Protein AF-A0A2N5SF66-F1 (afdb_monomer_lite)

Organism: NCBI:txid200324

Foldseek 3Di:
DDDDDDDDDDDDDDDDDDDDDDDDDDDDDDDPDDDPPDPPDVDPDDDDPLLVVLLVVCVVCVPQFPPLLSNLLSVQCSVVLSCQLQVSSLLSVLAVDQAANLVSVLVSLQSNLPGDHDDPVSLVVSLVSLCVRGVVVPRPQSLLSSLCSVCVVVCNVQCSVQSVVWDQLQLVFWDDPVVCVVVSFRKHWYWLNNSCNHNVVVQVPDDDPDDDPPDDDDPPQRSNHDDDDPPDPDDDPTGTIIGTTPDGPDDDDPPDPDD

pLDDT: mean 70.3, std 24.6, range [26.77, 97.19]

Sequence (259 aa):
MAFLRGFLSVLVASIAAGMVAGGTTASNAPEPGKATNVLNVPGSGSGSPKVNALAASLASNPGDLTDACRRALLTLAGDETLSTCANLFALDEIRHSKKSISGPIKTWIEGMCKASPCDTASLTKASKLFQSSCETQKSVNGAAFYSILSNLAAIRTDACKNTSKLDFCEPSLAGHRKKWEKQGRPFFSVSKEAYCLECGEKSASQPPADGQAGKKPSPKQSVCSAPADPKQKSAPADKAIVVSLPSLPSSTKPANQSK

Radius of gyration: 23.39 Å; chains: 1; bounding box: 55×6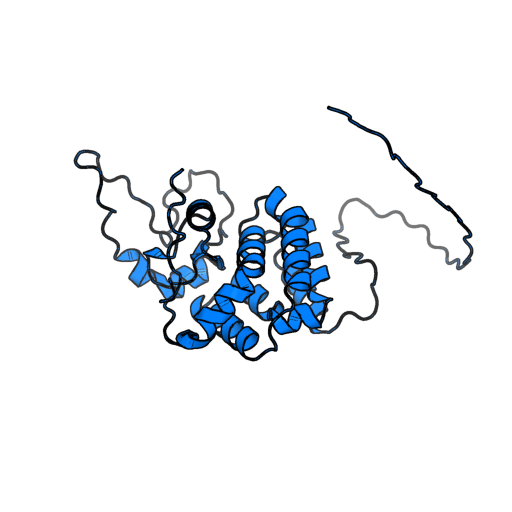1×65 Å

Structure (mmCIF, N/CA/C/O backbone):
data_AF-A0A2N5SF66-F1
#
_entry.id   AF-A0A2N5SF66-F1
#
loop_
_atom_site.group_PDB
_atom_site.id
_atom_site.type_symbol
_atom_site.label_atom_id
_atom_site.label_alt_id
_atom_site.label_comp_id
_atom_site.label_asym_id
_atom_site.label_entity_id
_atom_site.label_seq_id
_atom_site.pdbx_PDB_ins_code
_atom_site.Cartn_x
_atom_site.Cartn_y
_atom_site.Cartn_z
_atom_site.occupancy
_atom_site.B_iso_or_equiv
_atom_site.auth_seq_id
_atom_site.auth_comp_id
_atom_site.auth_asym_id
_atom_site.auth_atom_id
_atom_site.pdbx_PDB_model_num
ATOM 1 N N . MET A 1 1 ? 19.297 42.745 -18.410 1.00 41.69 1 MET A N 1
ATOM 2 C CA . MET A 1 1 ? 18.947 43.019 -19.825 1.00 41.69 1 MET A CA 1
ATOM 3 C C . MET A 1 1 ? 19.761 42.072 -20.704 1.00 41.69 1 MET A C 1
ATOM 5 O O . MET A 1 1 ? 20.918 41.878 -20.362 1.00 41.69 1 MET A O 1
ATOM 9 N N . ALA A 1 2 ? 19.152 41.531 -21.776 1.00 39.84 2 ALA A N 1
ATOM 10 C CA . ALA A 1 2 ? 19.590 40.440 -22.687 1.00 39.84 2 ALA A CA 1
ATOM 11 C C . ALA A 1 2 ? 19.426 39.022 -22.083 1.00 39.84 2 ALA A C 1
ATOM 13 O O . ALA A 1 2 ? 20.174 38.659 -21.189 1.00 39.84 2 ALA A O 1
ATOM 14 N N . PHE A 1 3 ? 18.418 38.178 -22.358 1.00 41.34 3 PHE A N 1
ATOM 15 C CA . PHE A 1 3 ? 17.498 37.900 -23.482 1.00 41.34 3 PHE A CA 1
ATOM 16 C C . PHE A 1 3 ? 18.079 37.104 -24.681 1.00 41.34 3 PHE A C 1
ATOM 18 O O . PHE A 1 3 ? 18.738 37.667 -25.542 1.00 41.34 3 PHE A O 1
ATOM 25 N N . LEU A 1 4 ? 17.701 35.807 -24.709 1.00 45.47 4 LEU A N 1
ATOM 26 C CA . LEU A 1 4 ? 17.419 34.879 -25.830 1.00 45.47 4 LEU A CA 1
ATOM 27 C C . LEU A 1 4 ? 18.468 34.633 -26.940 1.00 45.47 4 LEU A C 1
ATOM 29 O O . LEU A 1 4 ? 18.685 35.498 -27.779 1.00 45.47 4 LEU A O 1
ATOM 33 N N . ARG A 1 5 ? 18.880 33.360 -27.108 1.00 45.00 5 ARG A N 1
ATOM 34 C CA . ARG A 1 5 ? 18.520 32.477 -28.255 1.00 45.00 5 ARG A CA 1
ATOM 35 C C . ARG A 1 5 ? 19.387 31.206 -28.298 1.00 45.00 5 ARG A C 1
ATOM 37 O O . ARG A 1 5 ? 20.605 31.284 -28.312 1.00 45.00 5 ARG A O 1
ATOM 44 N N . GLY A 1 6 ? 18.738 30.046 -28.397 1.00 42.47 6 GLY A N 1
ATOM 45 C CA . GLY A 1 6 ? 19.379 28.748 -28.637 1.00 42.47 6 GLY A CA 1
ATOM 46 C C . GLY A 1 6 ? 18.335 27.640 -28.775 1.00 42.47 6 GLY A C 1
ATOM 47 O O . GLY A 1 6 ? 18.237 26.765 -27.925 1.00 42.47 6 GLY A O 1
ATOM 48 N N . PHE A 1 7 ? 17.475 27.765 -29.787 1.00 43.53 7 PHE A N 1
ATOM 49 C CA . PHE A 1 7 ? 16.390 26.835 -30.106 1.00 43.53 7 PHE A CA 1
ATOM 50 C C . PHE A 1 7 ? 16.888 25.639 -30.940 1.00 43.53 7 PHE A C 1
ATOM 52 O O . PHE A 1 7 ? 17.683 25.822 -31.853 1.00 43.53 7 PHE A O 1
ATOM 59 N N . LEU A 1 8 ? 16.286 24.473 -30.668 1.00 41.62 8 LEU A N 1
ATOM 60 C CA . LEU A 1 8 ? 15.927 23.382 -31.592 1.00 41.62 8 LEU A CA 1
ATOM 61 C C . LEU A 1 8 ? 17.024 22.725 -32.450 1.00 41.62 8 LEU A C 1
ATOM 63 O O . LEU A 1 8 ? 17.436 23.222 -33.492 1.00 41.62 8 LEU A O 1
ATOM 67 N N . SER A 1 9 ? 17.313 21.466 -32.125 1.00 41.03 9 SER A N 1
ATOM 68 C CA . SER A 1 9 ? 17.607 20.435 -33.126 1.00 41.03 9 SER A CA 1
ATOM 69 C C . SER A 1 9 ? 16.938 19.133 -32.695 1.00 41.03 9 SER A C 1
ATOM 71 O O . SER A 1 9 ? 17.483 18.349 -31.926 1.00 41.03 9 SER A O 1
ATOM 73 N N . VAL A 1 10 ? 15.696 18.956 -33.148 1.00 41.09 10 VAL A N 1
ATOM 74 C CA . VAL A 1 10 ? 14.973 17.682 -33.124 1.00 41.09 10 VAL A CA 1
ATOM 75 C C . VAL A 1 10 ? 15.189 17.053 -34.495 1.00 41.09 10 VAL A C 1
ATOM 77 O O . VAL A 1 10 ? 14.658 17.544 -35.487 1.00 41.09 10 VAL A O 1
ATOM 80 N N . LEU A 1 11 ? 15.985 15.988 -34.554 1.00 39.16 11 LEU A N 1
ATOM 81 C CA . LEU A 1 11 ? 16.082 15.124 -35.726 1.00 39.16 11 LEU A CA 1
ATOM 82 C C . LEU A 1 11 ? 15.162 13.923 -35.496 1.00 39.16 11 LEU A C 1
ATOM 84 O O . LEU A 1 11 ? 15.459 13.027 -34.709 1.00 39.16 11 LEU A O 1
ATOM 88 N N . VAL A 1 12 ? 14.011 13.955 -36.166 1.00 41.94 12 VAL A N 1
ATOM 89 C CA . VAL A 1 12 ? 13.123 12.806 -36.348 1.00 41.94 12 VAL A CA 1
ATOM 90 C C . VAL A 1 12 ? 13.708 11.970 -37.482 1.00 41.94 12 VAL A C 1
ATOM 92 O O . VAL A 1 12 ? 13.700 12.404 -38.631 1.00 41.94 12 VAL A O 1
ATOM 95 N N . ALA A 1 13 ? 14.215 10.780 -37.169 1.00 39.81 13 ALA A N 1
ATOM 96 C CA . ALA A 1 13 ? 14.537 9.766 -38.164 1.00 39.81 13 ALA A CA 1
ATOM 97 C C . ALA A 1 13 ? 13.451 8.685 -38.122 1.00 39.81 13 ALA A C 1
ATOM 99 O O . ALA A 1 13 ? 13.432 7.828 -37.241 1.00 39.81 13 ALA A O 1
ATOM 100 N N . SER A 1 14 ? 12.521 8.767 -39.071 1.00 39.03 14 SER A N 1
ATOM 101 C CA . SER A 1 14 ? 11.547 7.720 -39.370 1.00 39.03 14 SER A CA 1
ATOM 102 C C . SER A 1 14 ? 12.192 6.702 -40.306 1.00 39.03 14 SER A C 1
ATOM 104 O O . SER A 1 14 ? 12.555 7.058 -41.424 1.00 39.03 14 SER A O 1
ATOM 106 N N . ILE A 1 15 ? 12.283 5.436 -39.896 1.00 45.75 15 ILE A N 1
ATOM 107 C CA . ILE A 1 15 ? 12.456 4.317 -40.830 1.00 45.75 15 ILE A CA 1
ATOM 108 C C . ILE A 1 15 ? 11.379 3.286 -40.515 1.00 45.75 15 ILE A C 1
ATOM 110 O O . ILE A 1 15 ? 11.424 2.590 -39.503 1.00 45.75 15 ILE A O 1
ATOM 114 N N . ALA A 1 16 ? 10.389 3.233 -41.403 1.00 36.75 16 ALA A N 1
ATOM 115 C CA . ALA A 1 16 ? 9.470 2.122 -41.538 1.00 36.75 16 ALA A CA 1
ATOM 116 C C . ALA A 1 16 ? 10.094 1.105 -42.502 1.00 36.75 16 ALA A C 1
ATOM 118 O O . ALA A 1 16 ? 10.424 1.446 -43.634 1.00 36.75 16 ALA A O 1
ATOM 119 N N . ALA A 1 17 ? 10.213 -0.142 -42.061 1.00 39.78 17 ALA A N 1
ATOM 120 C CA . ALA A 1 17 ? 10.337 -1.300 -42.934 1.00 39.78 17 ALA A CA 1
ATOM 121 C C . ALA A 1 17 ? 9.558 -2.440 -42.274 1.00 39.78 17 ALA A C 1
ATOM 123 O O . ALA A 1 17 ? 9.972 -2.995 -41.258 1.00 39.78 17 ALA A O 1
ATOM 124 N N . GLY A 1 18 ? 8.372 -2.715 -42.813 1.00 32.34 18 GLY A N 1
ATOM 125 C CA . GLY A 1 18 ? 7.617 -3.918 -42.498 1.00 32.34 18 GLY A CA 1
ATOM 126 C C . GLY A 1 18 ? 8.098 -5.083 -43.354 1.00 32.34 18 GLY A C 1
ATOM 127 O O . GLY A 1 18 ? 8.537 -4.869 -44.478 1.00 32.34 18 GLY A O 1
ATOM 128 N N . MET A 1 19 ? 7.983 -6.294 -42.812 1.00 36.03 19 MET A N 1
ATOM 129 C CA . MET A 1 19 ? 7.532 -7.515 -43.492 1.00 36.03 19 MET A CA 1
ATOM 130 C C . MET A 1 19 ? 7.629 -8.680 -42.501 1.00 36.03 19 MET A C 1
ATOM 132 O O . MET A 1 19 ? 8.722 -9.132 -42.190 1.00 36.03 19 MET A O 1
ATOM 136 N N . VAL A 1 20 ? 6.487 -9.204 -42.054 1.00 36.66 20 VAL A N 1
ATOM 137 C CA . VAL A 1 20 ? 6.317 -10.648 -41.840 1.00 36.66 20 VAL A CA 1
ATOM 138 C C . VAL A 1 20 ? 4.939 -11.005 -42.377 1.00 36.66 20 VAL A C 1
ATOM 140 O O . VAL A 1 20 ? 3.912 -10.536 -41.890 1.00 36.66 20 VAL A O 1
ATOM 143 N N . ALA A 1 21 ? 4.959 -11.805 -43.438 1.00 37.22 21 ALA A N 1
ATOM 144 C CA . ALA A 1 21 ? 3.817 -12.525 -43.954 1.00 37.22 21 ALA A CA 1
ATOM 145 C C . ALA A 1 21 ? 3.550 -13.738 -43.054 1.00 37.22 21 ALA A C 1
ATOM 147 O O . ALA A 1 21 ? 4.464 -14.485 -42.712 1.00 37.22 21 ALA A O 1
ATOM 148 N N . GLY A 1 22 ? 2.287 -13.937 -42.700 1.00 32.84 22 GLY A N 1
ATOM 149 C CA . GLY A 1 22 ? 1.805 -15.106 -41.977 1.00 32.84 22 GLY A CA 1
ATOM 150 C C . GLY A 1 22 ? 0.291 -15.144 -42.089 1.00 32.84 22 GLY A C 1
ATOM 151 O O . GLY A 1 22 ? -0.415 -14.695 -41.194 1.00 32.84 22 GLY A O 1
ATOM 152 N N . GLY A 1 23 ? -0.202 -15.581 -43.247 1.00 31.23 23 GLY A N 1
ATOM 153 C CA . GLY A 1 23 ? -1.627 -15.754 -43.483 1.00 31.23 23 GLY A CA 1
ATOM 154 C C . GLY A 1 23 ? -2.172 -16.948 -42.709 1.00 31.23 23 GLY A C 1
ATOM 155 O O . GLY A 1 23 ? -1.592 -18.024 -42.753 1.00 31.23 23 GLY A O 1
ATOM 156 N N . THR A 1 24 ? -3.325 -16.772 -42.073 1.00 30.42 24 THR A N 1
ATOM 157 C CA . THR A 1 24 ? -4.399 -17.770 -42.100 1.00 30.42 24 THR A CA 1
ATOM 158 C C . THR A 1 24 ? -5.735 -17.038 -42.132 1.00 30.42 24 THR A C 1
ATOM 160 O O . THR A 1 24 ? -5.991 -16.079 -41.410 1.00 30.42 24 THR A O 1
ATOM 163 N N . THR A 1 25 ? -6.549 -17.467 -43.082 1.00 36.34 25 THR A N 1
ATOM 164 C CA . THR A 1 25 ? -7.909 -17.042 -43.384 1.00 36.34 25 THR A CA 1
ATOM 165 C C . THR A 1 25 ? -8.877 -17.434 -42.271 1.00 36.34 25 THR A C 1
ATOM 167 O O . THR A 1 25 ? -8.959 -18.614 -41.945 1.00 36.34 25 THR A O 1
ATOM 170 N N . ALA A 1 26 ? -9.679 -16.489 -41.781 1.00 31.66 26 ALA A N 1
ATOM 171 C CA . ALA A 1 26 ? -11.038 -16.753 -41.306 1.00 31.66 26 ALA A CA 1
ATOM 172 C C . ALA A 1 26 ? -11.806 -15.430 -41.192 1.00 31.66 26 ALA A C 1
ATOM 174 O O . ALA A 1 26 ? -11.713 -14.703 -40.205 1.00 31.66 26 ALA A O 1
ATOM 175 N N . SER A 1 27 ? -12.567 -15.125 -42.239 1.00 40.47 27 SER A N 1
ATOM 176 C CA . SER A 1 27 ? -13.681 -14.187 -42.193 1.00 40.47 27 SER A CA 1
ATOM 177 C C . SER A 1 27 ? -14.680 -14.669 -41.146 1.00 40.47 27 SER A C 1
ATOM 179 O O . SER A 1 27 ? -15.198 -15.765 -41.302 1.00 40.47 27 SER A O 1
ATOM 181 N N . ASN A 1 28 ? -14.943 -13.874 -40.109 1.00 33.84 28 ASN A N 1
ATOM 182 C CA . ASN A 1 28 ? -16.204 -13.863 -39.365 1.00 33.84 28 ASN A CA 1
ATOM 183 C C . ASN A 1 28 ? -16.294 -12.539 -38.597 1.00 33.84 28 ASN A C 1
ATOM 185 O O . ASN A 1 28 ? -15.498 -12.262 -37.700 1.00 33.84 28 ASN A O 1
ATOM 189 N N . ALA A 1 29 ? -17.256 -11.706 -38.985 1.00 43.16 29 ALA A N 1
ATOM 190 C CA . ALA A 1 29 ? -17.679 -10.551 -38.205 1.00 43.16 29 ALA A CA 1
ATOM 191 C C . ALA A 1 29 ? -18.274 -11.022 -36.863 1.00 43.16 29 ALA A C 1
ATOM 193 O O . ALA A 1 29 ? -19.016 -12.006 -36.874 1.00 43.16 29 ALA A O 1
ATOM 194 N N . PRO A 1 30 ? -18.025 -10.343 -35.726 1.00 33.75 30 PRO A N 1
ATOM 195 C CA . PRO A 1 30 ? -18.792 -10.580 -34.514 1.00 33.75 30 PRO A CA 1
ATOM 196 C C . PRO A 1 30 ? -19.744 -9.424 -34.184 1.00 33.75 30 PRO A C 1
ATOM 198 O O . PRO A 1 30 ? -19.400 -8.243 -34.231 1.00 33.75 30 PRO A O 1
ATOM 201 N N . GLU A 1 31 ? -20.950 -9.846 -33.827 1.00 30.72 31 GLU A N 1
ATOM 202 C CA . GLU A 1 31 ? -22.103 -9.126 -33.292 1.00 30.72 31 GLU A CA 1
ATOM 203 C C . GLU A 1 31 ? -21.822 -8.246 -32.050 1.00 30.72 31 GLU A C 1
ATOM 205 O O . GLU A 1 31 ? -20.840 -8.454 -31.327 1.00 30.72 31 GLU A O 1
ATOM 210 N N . PRO A 1 32 ? -22.720 -7.290 -31.730 1.00 32.81 32 PRO A N 1
ATOM 211 C CA . PRO A 1 32 ? -22.610 -6.466 -30.534 1.00 32.81 32 PRO A CA 1
ATOM 212 C C . PRO A 1 32 ? -23.051 -7.260 -29.297 1.00 32.81 32 PRO A C 1
ATOM 214 O O . PRO A 1 32 ? -24.241 -7.415 -29.039 1.00 32.81 32 PRO A O 1
ATOM 217 N N . GLY A 1 33 ? -22.097 -7.745 -28.499 1.00 37.09 33 GLY A N 1
ATOM 218 C CA . GLY A 1 33 ? -22.430 -8.364 -27.211 1.00 37.09 33 GLY A CA 1
ATOM 219 C C . GLY A 1 33 ? -21.449 -9.406 -26.692 1.00 37.09 33 GLY A C 1
ATOM 220 O O . GLY A 1 33 ? -21.860 -10.509 -26.346 1.00 37.09 33 GLY A O 1
ATOM 221 N N . LYS A 1 34 ? -20.152 -9.092 -26.593 1.00 26.77 34 LYS A N 1
ATOM 222 C CA . LYS A 1 34 ? -19.226 -9.906 -25.791 1.00 26.77 34 LYS A CA 1
ATOM 223 C C . LYS A 1 34 ? -18.059 -9.059 -25.296 1.00 26.77 34 LYS A C 1
ATOM 225 O O . LYS A 1 34 ? -17.328 -8.477 -26.088 1.00 26.77 34 LYS A O 1
ATOM 230 N N . ALA A 1 35 ? -17.896 -8.974 -23.978 1.00 39.62 35 ALA A N 1
ATOM 231 C CA . ALA A 1 35 ? -16.781 -8.286 -23.344 1.00 39.62 35 ALA A CA 1
ATOM 232 C C . ALA A 1 35 ? -15.460 -9.015 -23.649 1.00 39.62 35 ALA A C 1
ATOM 234 O O . ALA A 1 35 ? -15.071 -9.943 -22.945 1.00 39.62 35 ALA A O 1
ATOM 235 N N . THR A 1 36 ? -14.751 -8.595 -24.692 1.00 31.06 36 THR A N 1
ATOM 236 C CA . THR A 1 36 ? -13.349 -8.962 -24.918 1.00 31.06 36 THR A CA 1
ATOM 237 C C . THR A 1 36 ? -12.460 -7.948 -24.209 1.00 31.06 36 THR A C 1
ATOM 239 O O . THR A 1 36 ? -11.983 -6.992 -24.813 1.00 31.06 36 THR A O 1
ATOM 242 N N . ASN A 1 37 ? -12.261 -8.135 -22.904 1.00 42.12 37 ASN A N 1
ATOM 243 C CA . ASN A 1 37 ? -11.321 -7.340 -22.117 1.00 42.12 37 ASN A CA 1
ATOM 244 C C . ASN A 1 37 ? -9.982 -8.087 -22.036 1.00 42.12 37 ASN A C 1
ATOM 246 O O . ASN A 1 37 ? -9.620 -8.643 -21.003 1.00 42.12 37 ASN A O 1
ATOM 250 N N . VAL A 1 38 ? -9.263 -8.153 -23.159 1.00 38.09 38 VAL A N 1
ATOM 251 C CA . VAL A 1 38 ? -7.857 -8.566 -23.150 1.00 38.09 38 VAL A CA 1
ATOM 252 C C . VAL A 1 38 ? -7.043 -7.284 -23.055 1.00 38.09 38 VAL A C 1
ATOM 254 O O . VAL A 1 38 ? -6.909 -6.544 -24.029 1.00 38.09 38 VAL A O 1
ATOM 257 N N . LEU A 1 39 ? -6.565 -6.982 -21.843 1.00 39.97 39 LEU A N 1
ATOM 258 C CA . LEU A 1 39 ? -5.586 -5.927 -21.597 1.00 39.97 39 LEU A CA 1
ATOM 259 C C . LEU A 1 39 ? -4.347 -6.228 -22.450 1.00 39.97 39 LEU A C 1
ATOM 261 O O . LEU A 1 39 ? -3.501 -7.032 -22.069 1.00 39.97 39 LEU A O 1
ATOM 265 N N . ASN A 1 40 ? -4.227 -5.574 -23.602 1.00 32.25 40 ASN A N 1
ATOM 266 C CA . ASN A 1 40 ? -3.000 -5.613 -24.379 1.00 32.25 40 ASN A CA 1
ATOM 267 C C . ASN A 1 40 ? -1.995 -4.662 -23.711 1.00 32.25 40 ASN A C 1
ATOM 269 O O . ASN A 1 40 ? -1.869 -3.491 -24.071 1.00 32.25 40 ASN A O 1
ATOM 273 N N . VAL A 1 41 ? -1.338 -5.144 -22.656 1.00 42.75 41 VAL A N 1
ATOM 274 C CA . VAL A 1 41 ? -0.084 -4.552 -22.178 1.00 42.75 41 VAL A CA 1
ATOM 275 C C . VAL A 1 41 ? 0.948 -4.791 -23.289 1.00 42.75 41 VAL A C 1
ATOM 277 O O . VAL A 1 41 ? 1.056 -5.932 -23.749 1.00 42.75 41 VAL A O 1
ATOM 280 N N . PRO A 1 42 ? 1.699 -3.777 -23.761 1.00 31.69 42 PRO A N 1
ATOM 281 C CA . PRO A 1 42 ? 2.823 -4.019 -24.659 1.00 31.69 42 PRO A CA 1
ATOM 282 C C . PRO A 1 42 ? 3.826 -4.906 -23.907 1.00 31.69 42 PRO A C 1
ATOM 284 O O . PRO A 1 42 ? 4.430 -4.454 -22.938 1.00 31.69 42 PRO A O 1
ATOM 287 N N . GLY A 1 43 ? 3.919 -6.182 -24.294 1.00 40.47 43 GLY A N 1
ATOM 288 C CA . GLY A 1 43 ? 4.651 -7.220 -23.553 1.00 40.47 43 GLY A CA 1
ATOM 289 C C . GLY A 1 43 ? 3.777 -8.367 -23.024 1.00 40.47 43 GLY A C 1
ATOM 290 O O . GLY A 1 43 ? 3.964 -8.812 -21.895 1.00 40.47 43 GLY A O 1
ATOM 291 N N . SER A 1 44 ? 2.808 -8.860 -23.803 1.00 44.78 44 SER A N 1
ATOM 292 C CA . SER A 1 44 ? 2.119 -10.121 -23.486 1.00 44.78 44 SER A CA 1
ATOM 293 C C . SER A 1 44 ? 3.003 -11.315 -23.840 1.00 44.78 44 SER A C 1
ATOM 295 O O . SER A 1 44 ? 3.014 -11.793 -24.970 1.00 44.78 44 SER A O 1
ATOM 297 N N . GLY A 1 45 ? 3.750 -11.774 -22.842 1.00 41.91 45 GLY A N 1
ATOM 298 C CA . GLY A 1 45 ? 4.505 -13.021 -22.853 1.00 41.91 45 GLY A CA 1
ATOM 299 C C . GLY A 1 45 ? 5.601 -12.962 -21.796 1.00 41.91 45 GLY A C 1
ATOM 300 O O . GLY A 1 45 ? 6.648 -12.391 -22.061 1.00 41.91 45 GLY A O 1
ATOM 301 N N . SER A 1 46 ? 5.359 -13.549 -20.616 1.00 45.66 46 SER A N 1
ATOM 302 C CA . SER A 1 46 ? 6.281 -13.615 -19.460 1.00 45.66 46 SER A CA 1
ATOM 303 C C . SER A 1 46 ? 6.219 -12.462 -18.436 1.00 45.66 46 SER A C 1
ATOM 305 O O . SER A 1 46 ? 7.243 -11.900 -18.054 1.00 45.66 46 SER A O 1
ATOM 307 N N . GLY A 1 47 ? 5.030 -12.139 -17.913 1.00 60.47 47 GLY A N 1
ATOM 308 C CA . GLY A 1 47 ? 4.917 -11.415 -16.636 1.00 60.47 47 GLY A CA 1
ATOM 309 C C . GLY A 1 47 ? 5.199 -12.348 -15.450 1.00 60.47 47 GLY A C 1
ATOM 310 O O . GLY A 1 47 ? 4.783 -13.510 -15.480 1.00 60.47 47 GLY A O 1
ATOM 311 N N . SER A 1 48 ? 5.892 -11.869 -14.409 1.00 82.81 48 SER A N 1
ATOM 312 C CA . SER A 1 48 ? 6.130 -12.668 -13.199 1.00 82.81 48 SER A CA 1
ATOM 313 C C . SER A 1 48 ? 4.793 -13.077 -12.546 1.00 82.81 48 SER A C 1
ATOM 315 O O . SER A 1 48 ? 3.801 -12.347 -12.664 1.00 82.81 48 SER A O 1
ATOM 317 N N . PRO A 1 49 ? 4.707 -14.231 -11.847 1.00 87.75 49 PRO A N 1
ATOM 318 C CA . PRO A 1 49 ? 3.445 -14.718 -11.276 1.00 87.75 49 PRO A CA 1
ATOM 319 C C . PRO A 1 49 ? 2.716 -13.688 -10.401 1.00 87.75 49 PRO A C 1
ATOM 321 O O . PRO A 1 49 ? 1.487 -13.635 -10.401 1.00 87.75 49 PRO A O 1
ATOM 324 N N . LYS A 1 50 ? 3.468 -12.826 -9.703 1.00 88.62 50 LYS A N 1
ATOM 325 C CA . LYS A 1 50 ? 2.920 -11.753 -8.862 1.00 88.62 50 LYS A CA 1
ATOM 326 C C . LYS A 1 50 ? 2.280 -10.626 -9.676 1.00 88.62 50 LYS A C 1
ATOM 328 O O . LYS A 1 50 ? 1.214 -10.150 -9.300 1.00 88.62 50 LYS A O 1
ATOM 333 N N . VAL A 1 51 ? 2.874 -10.234 -10.805 1.00 92.12 51 VAL A N 1
ATOM 334 C CA . VAL A 1 51 ? 2.288 -9.226 -11.709 1.00 92.12 51 VAL A CA 1
ATOM 335 C C . VAL A 1 51 ? 1.000 -9.752 -12.339 1.00 92.12 51 VAL A C 1
ATOM 337 O O . VAL A 1 51 ? 0.017 -9.018 -12.424 1.00 92.12 51 VAL A O 1
ATOM 340 N N . ASN A 1 52 ? 0.959 -11.037 -12.701 1.00 90.44 52 ASN A N 1
ATOM 341 C CA . ASN A 1 52 ? -0.258 -11.666 -13.221 1.00 90.44 52 ASN A CA 1
ATOM 342 C C . ASN A 1 52 ? -1.364 -11.736 -12.155 1.00 90.44 52 ASN A C 1
ATOM 344 O O . ASN A 1 52 ? -2.520 -11.433 -12.450 1.00 90.44 52 ASN A O 1
ATOM 348 N N . ALA A 1 53 ? -1.017 -12.077 -10.909 1.00 90.25 53 ALA A N 1
ATOM 349 C CA . ALA A 1 53 ? -1.959 -12.069 -9.790 1.00 90.25 53 ALA A CA 1
ATOM 350 C C . ALA A 1 53 ? -2.508 -10.659 -9.513 1.00 90.25 53 ALA A C 1
ATOM 352 O O . ALA A 1 53 ? -3.717 -10.485 -9.358 1.00 90.25 53 ALA A O 1
ATOM 353 N N . LEU A 1 54 ? -1.646 -9.639 -9.545 1.00 91.06 54 LEU A N 1
ATOM 354 C CA . LEU A 1 54 ? -2.057 -8.241 -9.429 1.00 91.06 54 LEU A CA 1
ATOM 355 C C . LEU A 1 54 ? -2.992 -7.828 -10.573 1.00 91.06 54 LEU A C 1
ATOM 357 O O . LEU A 1 54 ? -4.024 -7.209 -10.334 1.00 91.06 54 LEU A O 1
ATOM 361 N N . ALA A 1 55 ? -2.685 -8.203 -11.817 1.00 91.19 55 ALA A N 1
ATOM 362 C CA . ALA A 1 55 ? -3.558 -7.928 -12.956 1.00 91.19 55 ALA A CA 1
ATOM 363 C C . ALA A 1 55 ? -4.945 -8.566 -12.784 1.00 91.19 55 ALA A C 1
ATOM 365 O O . ALA A 1 55 ? -5.954 -7.910 -13.047 1.00 91.19 55 ALA A O 1
ATOM 366 N N . ALA A 1 56 ? -5.009 -9.804 -12.287 1.00 90.44 56 ALA A N 1
ATOM 367 C CA . ALA A 1 56 ? -6.267 -10.479 -11.976 1.00 90.44 56 ALA A CA 1
ATOM 368 C C . ALA A 1 56 ? -7.041 -9.786 -10.836 1.00 90.44 56 ALA A C 1
ATOM 370 O O . ALA A 1 56 ? -8.257 -9.600 -10.944 1.00 90.44 56 ALA A O 1
ATOM 371 N N . SER A 1 57 ? -6.347 -9.338 -9.783 1.00 86.75 57 SER A N 1
ATOM 372 C CA . SER A 1 57 ? -6.926 -8.549 -8.680 1.00 86.75 57 SER A CA 1
ATOM 373 C C . SER A 1 57 ? -7.560 -7.249 -9.194 1.00 86.75 57 SER A C 1
ATOM 375 O O . SER A 1 57 ? -8.739 -6.969 -8.953 1.00 86.75 57 SER A O 1
ATOM 377 N N . LEU A 1 58 ? -6.821 -6.499 -10.014 1.00 87.19 58 LEU A N 1
ATOM 378 C CA . LEU A 1 58 ? -7.270 -5.242 -10.621 1.00 87.19 58 LEU A CA 1
ATOM 379 C C . LEU A 1 58 ? -8.385 -5.427 -11.658 1.00 87.19 58 LEU A C 1
ATOM 381 O O . LEU A 1 58 ? -9.161 -4.501 -11.910 1.00 87.19 58 LEU A O 1
ATOM 385 N N . ALA A 1 59 ? -8.459 -6.591 -12.301 1.00 86.81 59 ALA A N 1
ATOM 386 C CA . ALA A 1 59 ? -9.549 -6.943 -13.206 1.00 86.81 59 ALA A CA 1
ATOM 387 C C . ALA A 1 59 ? -10.830 -7.309 -12.446 1.00 86.81 59 ALA A C 1
ATOM 389 O O . ALA A 1 59 ? -11.920 -6.991 -12.914 1.00 86.81 59 ALA A O 1
ATOM 390 N N . SER A 1 60 ? -10.698 -7.917 -11.265 1.00 85.06 60 SER A N 1
ATOM 391 C CA . SER A 1 60 ? -11.828 -8.293 -10.407 1.00 85.06 60 SER A CA 1
ATOM 392 C C . SER A 1 60 ? -12.485 -7.088 -9.722 1.00 85.06 60 SER A C 1
ATOM 394 O O . SER A 1 60 ? -13.634 -7.182 -9.301 1.00 85.06 60 SER A O 1
ATOM 396 N N . ASN A 1 61 ? -11.787 -5.946 -9.654 1.00 76.19 61 ASN A N 1
ATOM 397 C CA . ASN A 1 61 ? -12.249 -4.723 -8.988 1.00 76.19 61 ASN A CA 1
ATOM 398 C C . ASN A 1 61 ? -12.120 -3.479 -9.899 1.00 76.19 61 ASN A C 1
ATOM 400 O O . ASN A 1 61 ? -11.392 -2.533 -9.582 1.00 76.19 61 ASN A O 1
ATOM 404 N N . PRO A 1 62 ? -12.805 -3.440 -11.058 1.00 67.12 62 PRO A N 1
ATOM 405 C CA . PRO A 1 62 ? -12.606 -2.392 -12.064 1.00 67.12 62 PRO A CA 1
ATOM 406 C C . PRO A 1 62 ? -13.069 -0.997 -11.609 1.00 67.12 62 PRO A C 1
ATOM 408 O O . PRO A 1 62 ? -12.643 -0.002 -12.187 1.00 67.12 62 PRO A O 1
ATOM 411 N N . GLY A 1 63 ? -13.925 -0.905 -10.584 1.00 68.94 63 GLY A N 1
ATOM 412 C CA . GLY A 1 63 ? -14.405 0.367 -10.030 1.00 68.94 63 GLY A CA 1
ATOM 413 C C . GLY A 1 63 ? -13.404 1.078 -9.113 1.00 68.94 63 GLY A C 1
ATOM 414 O O . GLY A 1 63 ? -13.546 2.276 -8.865 1.00 68.94 63 GLY A O 1
ATOM 415 N N . ASP A 1 64 ? -12.376 0.373 -8.637 1.00 78.00 64 ASP A N 1
ATOM 416 C CA . ASP A 1 64 ? -11.458 0.906 -7.630 1.00 78.00 64 ASP A CA 1
ATOM 417 C C . ASP A 1 64 ? -10.409 1.843 -8.218 1.00 78.00 64 ASP A C 1
ATOM 419 O O . ASP A 1 64 ? -10.016 2.824 -7.582 1.00 78.00 64 ASP A O 1
ATOM 423 N N . LEU A 1 65 ? -9.948 1.555 -9.431 1.00 82.75 65 LEU A N 1
ATOM 424 C CA . LEU A 1 65 ? -8.965 2.345 -10.159 1.00 82.75 65 LEU A CA 1
ATOM 425 C C . LEU A 1 65 ? -9.420 2.510 -11.599 1.00 82.75 65 LEU A C 1
ATOM 427 O O . LEU A 1 65 ? -9.875 1.563 -12.232 1.00 82.75 65 LEU A O 1
ATOM 431 N N . THR A 1 66 ? -9.204 3.701 -12.149 1.00 84.81 66 THR A N 1
ATOM 432 C CA . THR A 1 66 ? -9.410 3.938 -13.579 1.00 84.81 66 THR A CA 1
ATOM 433 C C . THR A 1 66 ? -8.448 3.082 -14.402 1.00 84.81 66 THR A C 1
ATOM 435 O O . THR A 1 66 ? -7.383 2.689 -13.926 1.00 84.81 66 THR A O 1
ATOM 438 N N . ASP A 1 67 ? -8.766 2.811 -15.665 1.00 86.19 67 ASP A N 1
ATOM 439 C CA . ASP A 1 67 ? -7.897 2.003 -16.534 1.00 86.19 67 ASP A CA 1
ATOM 440 C C . ASP A 1 67 ? -6.477 2.561 -16.646 1.00 86.19 67 ASP A C 1
ATOM 442 O O . ASP A 1 67 ? -5.505 1.807 -16.664 1.00 86.19 67 ASP A O 1
ATOM 446 N N . ALA A 1 68 ? -6.351 3.891 -16.680 1.00 86.88 68 ALA A N 1
ATOM 447 C CA . ALA A 1 68 ? -5.061 4.568 -16.661 1.00 86.88 68 ALA A CA 1
ATOM 448 C C . ALA A 1 68 ? -4.288 4.268 -15.367 1.00 86.88 68 ALA A C 1
ATOM 450 O O . ALA A 1 68 ? -3.110 3.921 -15.429 1.00 86.88 68 ALA A O 1
ATOM 451 N N . CYS A 1 69 ? -4.959 4.309 -14.213 1.00 88.44 69 CYS A N 1
ATOM 452 C CA . CYS A 1 69 ? -4.367 3.919 -12.938 1.00 88.44 69 CYS A CA 1
ATOM 453 C C . CYS A 1 69 ? -3.955 2.457 -12.873 1.00 88.44 69 CYS A C 1
ATOM 455 O O . CYS A 1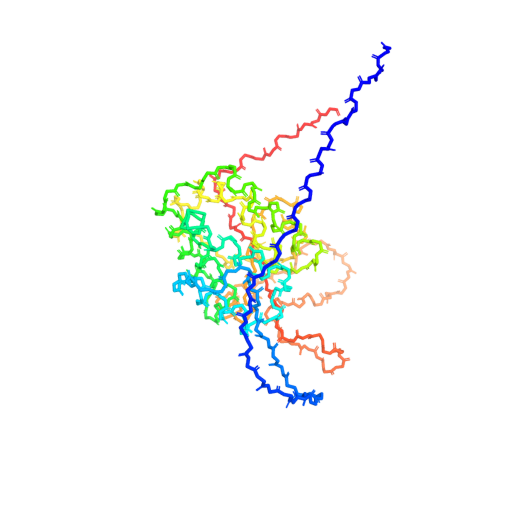 69 ? -2.865 2.153 -12.397 1.00 88.44 69 CYS A O 1
ATOM 457 N N . ARG A 1 70 ? -4.822 1.549 -13.330 1.00 90.19 70 ARG A N 1
ATOM 458 C CA . ARG A 1 70 ? -4.539 0.109 -13.315 1.00 90.19 70 ARG A CA 1
ATOM 459 C C . ARG A 1 70 ? -3.304 -0.192 -14.156 1.00 90.19 70 ARG A C 1
ATOM 461 O O . ARG A 1 70 ? -2.413 -0.896 -13.697 1.00 90.19 70 ARG A O 1
ATOM 468 N N . ARG A 1 71 ? -3.200 0.417 -15.343 1.00 90.44 71 ARG A N 1
ATOM 469 C CA . ARG A 1 71 ? -2.005 0.312 -16.192 1.00 90.44 71 ARG A CA 1
ATOM 470 C C . ARG A 1 71 ? -0.762 0.890 -15.522 1.00 90.44 71 ARG A C 1
ATOM 472 O O . ARG A 1 71 ? 0.260 0.219 -15.524 1.00 90.44 71 ARG A O 1
ATOM 479 N N . ALA A 1 72 ? -0.848 2.073 -14.912 1.00 91.69 72 ALA A N 1
ATOM 480 C CA . ALA A 1 72 ? 0.277 2.661 -14.184 1.00 91.69 72 ALA A CA 1
ATOM 481 C C . ALA A 1 72 ? 0.765 1.753 -13.043 1.00 91.69 72 ALA A C 1
ATOM 483 O O . ALA A 1 72 ? 1.968 1.541 -12.905 1.00 91.69 72 ALA A O 1
ATOM 484 N N . LEU A 1 73 ? -0.158 1.169 -12.269 1.00 91.69 73 LEU A N 1
ATOM 485 C CA . LEU A 1 73 ? 0.172 0.222 -11.205 1.00 91.69 73 LEU A CA 1
ATOM 486 C C . LEU A 1 73 ? 0.851 -1.037 -11.753 1.00 91.69 73 LEU A C 1
ATOM 488 O O . LEU A 1 73 ? 1.872 -1.444 -11.211 1.00 91.69 73 LEU A O 1
ATOM 492 N N . LEU A 1 74 ? 0.342 -1.612 -12.848 1.00 93.38 74 LEU A N 1
ATOM 493 C CA . LEU A 1 74 ? 0.965 -2.770 -13.500 1.00 93.38 74 LEU A CA 1
ATOM 494 C C . LEU A 1 74 ? 2.352 -2.445 -14.070 1.00 93.38 74 LEU A C 1
ATOM 496 O O . LEU A 1 74 ? 3.258 -3.264 -13.955 1.00 93.38 74 LEU A O 1
ATOM 500 N N . THR A 1 75 ? 2.550 -1.247 -14.631 1.00 93.88 75 THR A N 1
ATOM 501 C CA . THR A 1 75 ? 3.875 -0.786 -15.072 1.00 93.88 75 THR A CA 1
ATOM 502 C C . THR A 1 75 ? 4.856 -0.713 -13.904 1.00 93.88 75 THR A C 1
ATOM 504 O O . THR A 1 75 ? 5.983 -1.174 -14.048 1.00 93.88 75 THR A O 1
ATOM 507 N N . LEU A 1 76 ? 4.447 -0.169 -12.750 1.00 93.38 76 LEU A N 1
ATOM 508 C CA . LEU A 1 76 ? 5.311 -0.142 -11.564 1.00 93.38 76 LEU A CA 1
ATOM 509 C C . LEU A 1 76 ? 5.565 -1.539 -10.999 1.00 93.38 76 LEU A C 1
ATOM 511 O O . LEU A 1 76 ? 6.685 -1.824 -10.596 1.00 93.38 76 LEU A O 1
ATOM 515 N N . ALA A 1 77 ? 4.548 -2.401 -10.998 1.00 93.44 77 ALA A N 1
ATOM 516 C CA . ALA A 1 77 ? 4.655 -3.778 -10.528 1.00 93.44 77 ALA A CA 1
ATOM 517 C C . ALA A 1 77 ? 5.620 -4.630 -11.377 1.00 93.44 77 ALA A C 1
ATOM 519 O O . ALA A 1 77 ? 6.163 -5.618 -10.892 1.00 93.44 77 ALA A O 1
ATOM 520 N N . GLY A 1 78 ? 5.823 -4.257 -12.645 1.00 93.12 78 GLY A N 1
ATOM 521 C CA . GLY A 1 78 ? 6.813 -4.875 -13.528 1.00 93.12 78 GLY A CA 1
ATOM 522 C C . GLY A 1 78 ? 8.259 -4.445 -13.252 1.00 93.12 78 GLY A C 1
ATOM 523 O O . GLY A 1 78 ? 9.185 -5.107 -13.711 1.00 93.12 78 GLY A O 1
ATOM 524 N N . ASP A 1 79 ? 8.477 -3.360 -12.502 1.00 93.44 79 ASP A N 1
ATOM 525 C CA . ASP A 1 79 ? 9.798 -2.993 -11.989 1.00 93.44 79 ASP A CA 1
ATOM 526 C C . ASP A 1 79 ? 10.056 -3.785 -10.702 1.00 93.44 79 ASP A C 1
ATOM 528 O O . ASP A 1 79 ? 9.564 -3.432 -9.630 1.00 93.44 79 ASP A O 1
ATOM 532 N N . GLU A 1 80 ? 10.798 -4.889 -10.806 1.00 91.62 80 GLU A N 1
ATOM 533 C CA . GLU A 1 80 ? 11.062 -5.806 -9.685 1.00 91.62 80 GLU A CA 1
ATOM 534 C C . GLU A 1 80 ? 11.756 -5.112 -8.498 1.00 91.62 80 GLU A C 1
ATOM 536 O O . GLU A 1 80 ? 11.454 -5.410 -7.336 1.00 91.62 80 GLU A O 1
ATOM 541 N N . THR A 1 81 ? 12.639 -4.140 -8.763 1.00 92.94 81 THR A N 1
ATOM 542 C CA . THR A 1 81 ? 13.355 -3.401 -7.709 1.00 92.94 81 THR A CA 1
ATOM 543 C C . THR A 1 81 ? 12.381 -2.534 -6.925 1.00 92.94 81 THR A C 1
ATOM 545 O O . THR A 1 81 ? 12.316 -2.623 -5.695 1.00 92.94 81 THR A O 1
ATOM 548 N N . LEU A 1 82 ? 11.584 -1.732 -7.635 1.00 94.19 82 LEU A N 1
ATOM 549 C CA . LEU A 1 82 ? 10.573 -0.874 -7.025 1.00 94.19 82 LEU A CA 1
ATOM 550 C C . LEU A 1 82 ? 9.492 -1.699 -6.313 1.00 94.19 82 LEU A C 1
ATOM 552 O O . LEU A 1 82 ? 9.116 -1.396 -5.180 1.00 94.19 82 LEU A O 1
ATOM 556 N N . SER A 1 83 ? 9.016 -2.760 -6.960 1.00 93.88 83 SER A N 1
ATOM 557 C CA . SER A 1 83 ? 7.961 -3.639 -6.446 1.00 93.88 83 SER A CA 1
ATOM 558 C C . SER A 1 83 ? 8.351 -4.313 -5.146 1.00 93.88 83 SER A C 1
ATOM 560 O O . SER A 1 83 ? 7.523 -4.431 -4.239 1.00 93.88 83 SER A O 1
ATOM 562 N N . THR A 1 84 ? 9.619 -4.705 -5.036 1.00 95.06 84 THR A N 1
ATOM 563 C CA . THR A 1 84 ? 10.177 -5.303 -3.825 1.00 95.06 84 THR A CA 1
ATOM 564 C C . THR A 1 84 ? 10.381 -4.255 -2.737 1.00 95.06 84 THR A C 1
ATOM 566 O O . THR A 1 84 ? 9.885 -4.431 -1.625 1.00 95.06 84 THR A O 1
ATOM 569 N N . CYS A 1 85 ? 11.064 -3.146 -3.036 1.00 96.88 85 CYS A N 1
ATOM 570 C CA . CYS A 1 85 ? 11.422 -2.155 -2.017 1.00 96.88 85 CYS A CA 1
ATOM 571 C C . CYS A 1 85 ? 10.194 -1.429 -1.434 1.00 96.88 85 CYS A C 1
ATOM 573 O O . CYS A 1 85 ? 10.159 -1.133 -0.238 1.00 96.88 85 CYS A O 1
ATOM 575 N N . ALA A 1 86 ? 9.169 -1.172 -2.257 1.00 96.31 86 ALA A N 1
ATOM 576 C CA . ALA A 1 86 ? 7.919 -0.537 -1.842 1.00 96.31 86 ALA A CA 1
ATOM 577 C C . ALA A 1 86 ? 6.849 -1.546 -1.405 1.00 96.31 86 ALA A C 1
ATOM 579 O O . ALA A 1 86 ? 5.768 -1.143 -0.969 1.00 96.31 86 ALA A O 1
ATOM 580 N N . ASN A 1 87 ? 7.148 -2.846 -1.514 1.00 96.75 87 ASN A N 1
ATOM 581 C CA . ASN A 1 87 ? 6.234 -3.941 -1.210 1.00 96.75 87 ASN A CA 1
ATOM 582 C C . ASN A 1 87 ? 4.867 -3.760 -1.907 1.00 96.75 87 ASN A C 1
ATOM 584 O O . ASN A 1 87 ? 3.811 -3.836 -1.276 1.00 96.75 87 ASN A O 1
ATOM 588 N N . LEU A 1 88 ? 4.893 -3.455 -3.213 1.00 94.75 88 LEU A N 1
ATOM 589 C CA . LEU A 1 88 ? 3.721 -2.982 -3.966 1.00 94.75 88 LEU A CA 1
ATOM 590 C C . LEU A 1 88 ? 2.556 -3.973 -3.961 1.00 94.75 88 LEU A C 1
ATOM 592 O O . LEU A 1 88 ? 1.403 -3.559 -3.894 1.00 94.75 88 LEU A O 1
ATOM 596 N N . PHE A 1 89 ? 2.843 -5.273 -3.991 1.00 93.81 89 PHE A N 1
ATOM 597 C CA . PHE A 1 89 ? 1.800 -6.298 -3.972 1.00 93.81 89 PHE A CA 1
ATOM 598 C C . PHE A 1 89 ? 1.037 -6.303 -2.641 1.00 93.81 89 PHE A C 1
ATOM 600 O O . PHE A 1 89 ? -0.186 -6.319 -2.644 1.00 93.81 89 PHE A O 1
ATOM 607 N N . ALA A 1 90 ? 1.728 -6.191 -1.502 1.00 95.06 90 ALA A N 1
ATOM 608 C CA . ALA A 1 90 ? 1.049 -6.081 -0.209 1.00 95.06 90 ALA A CA 1
ATOM 609 C C . ALA A 1 90 ? 0.340 -4.727 -0.030 1.00 95.06 90 ALA A C 1
ATOM 611 O O . ALA A 1 90 ? -0.661 -4.650 0.677 1.00 95.06 90 ALA A O 1
ATOM 612 N N . LEU A 1 91 ? 0.837 -3.662 -0.673 1.00 94.00 91 LEU A N 1
ATOM 613 C CA . LEU A 1 91 ? 0.157 -2.364 -0.694 1.00 94.00 91 LEU A CA 1
ATOM 614 C C . LEU A 1 91 ? -1.199 -2.455 -1.408 1.00 94.00 91 LEU A C 1
ATOM 616 O O . LEU A 1 91 ? -2.166 -1.837 -0.969 1.00 94.00 91 LEU A O 1
ATOM 620 N N . ASP A 1 92 ? -1.272 -3.228 -2.494 1.00 91.06 92 ASP A N 1
ATOM 621 C CA . ASP A 1 92 ? -2.509 -3.463 -3.241 1.00 91.06 92 ASP A CA 1
ATOM 622 C C . ASP A 1 92 ? -3.571 -4.194 -2.410 1.00 91.06 92 ASP A C 1
ATOM 624 O O . ASP A 1 92 ? -4.726 -3.757 -2.358 1.00 91.06 92 ASP A O 1
ATOM 628 N N . GLU A 1 93 ? -3.151 -5.243 -1.695 1.00 90.75 93 GLU A N 1
ATOM 629 C CA . GLU A 1 93 ? -3.995 -6.094 -0.841 1.00 90.75 93 GLU A CA 1
ATOM 630 C C . GLU A 1 93 ? -4.741 -5.310 0.253 1.00 90.75 93 GLU A C 1
ATOM 632 O O . GLU A 1 93 ? -5.860 -5.670 0.624 1.00 90.75 93 GLU A O 1
ATOM 637 N N . ILE A 1 94 ? -4.176 -4.197 0.745 1.00 92.50 94 ILE A N 1
ATOM 638 C CA . ILE A 1 94 ? -4.818 -3.340 1.762 1.00 92.50 94 ILE A CA 1
ATOM 639 C C . ILE A 1 94 ? -6.226 -2.911 1.330 1.00 92.50 94 ILE A C 1
ATOM 641 O O . ILE A 1 94 ? -7.139 -2.855 2.156 1.00 92.50 94 ILE A O 1
ATOM 645 N N . ARG A 1 95 ? -6.419 -2.623 0.041 1.00 86.06 95 ARG A N 1
ATOM 646 C CA . ARG A 1 95 ? -7.682 -2.082 -0.483 1.00 86.06 95 ARG A CA 1
ATOM 647 C C . ARG A 1 95 ? -8.790 -3.126 -0.519 1.00 86.06 95 ARG A C 1
ATOM 649 O O . ARG A 1 95 ? -9.953 -2.784 -0.335 1.00 86.06 95 ARG A O 1
ATOM 656 N N . HIS A 1 96 ? -8.417 -4.383 -0.735 1.00 82.38 96 HIS A N 1
ATOM 657 C CA . HIS A 1 96 ? -9.348 -5.493 -0.928 1.00 82.38 96 HIS A CA 1
ATOM 658 C C . HIS A 1 96 ? -9.524 -6.348 0.329 1.00 82.38 96 HIS A C 1
ATOM 660 O O . HIS A 1 96 ? -10.311 -7.299 0.328 1.00 82.38 96 HIS A O 1
ATOM 666 N N . SER A 1 97 ? -8.828 -6.013 1.417 1.00 87.62 97 SER A N 1
ATOM 667 C CA . SER A 1 97 ? -9.060 -6.661 2.697 1.00 87.62 97 SER A CA 1
ATOM 668 C C . SER A 1 97 ? -10.493 -6.438 3.162 1.00 87.62 97 SER A C 1
ATOM 670 O O . SER A 1 97 ? -10.989 -5.317 3.160 1.00 87.62 97 SER A O 1
ATOM 672 N N . LYS A 1 98 ? -11.145 -7.521 3.593 1.00 84.62 98 LYS A N 1
ATOM 673 C CA . LYS A 1 98 ? -12.556 -7.526 4.020 1.00 84.62 98 LYS A CA 1
ATOM 674 C C . LYS A 1 98 ? -12.743 -7.680 5.528 1.00 84.62 98 LYS A C 1
ATOM 676 O O . LYS A 1 98 ? -13.846 -7.503 6.027 1.00 84.62 98 LYS A O 1
ATOM 681 N N . LYS A 1 99 ? -11.686 -8.075 6.245 1.00 85.75 99 LYS A N 1
ATOM 682 C CA . LYS A 1 99 ? -11.770 -8.511 7.652 1.00 85.75 99 LYS A CA 1
ATOM 683 C C . LYS A 1 99 ? -11.001 -7.622 8.625 1.00 85.75 99 LYS A C 1
ATOM 685 O O . LYS A 1 99 ? -11.258 -7.673 9.816 1.00 85.75 99 LYS A O 1
ATOM 690 N N . SER A 1 100 ? -10.016 -6.876 8.141 1.00 91.06 100 SER A N 1
ATOM 691 C CA . SER A 1 100 ? -9.182 -6.002 8.966 1.00 91.06 100 SER A CA 1
ATOM 692 C C . SER A 1 100 ? -8.450 -5.011 8.073 1.00 91.06 100 SER A C 1
ATOM 694 O O . SER A 1 100 ? -8.035 -5.358 6.970 1.00 91.06 100 SER A O 1
ATOM 696 N N . ILE A 1 101 ? -8.254 -3.794 8.553 1.00 93.12 101 ILE A N 1
ATOM 697 C CA . ILE A 1 101 ? -7.370 -2.803 7.945 1.00 93.12 101 ILE A CA 1
ATOM 698 C C . ILE A 1 101 ? -5.973 -2.862 8.570 1.00 93.12 101 ILE A C 1
ATOM 700 O O . ILE A 1 101 ? -4.982 -2.744 7.851 1.00 93.12 101 ILE A O 1
ATOM 704 N N . SER A 1 102 ? -5.859 -3.090 9.885 1.00 93.50 102 SER A N 1
ATOM 705 C CA . SER A 1 102 ? -4.564 -3.012 10.567 1.00 93.50 102 SER A CA 1
ATOM 706 C C . SER A 1 102 ? -3.636 -4.142 10.161 1.00 93.50 102 SER A C 1
ATOM 708 O O . SER A 1 102 ? -2.448 -3.896 9.977 1.00 93.50 102 SER A O 1
ATOM 710 N N . GLY A 1 103 ? -4.154 -5.366 10.016 1.00 94.56 103 GLY A N 1
ATOM 711 C CA . GLY A 1 103 ? -3.353 -6.529 9.626 1.00 94.56 103 GLY A CA 1
ATOM 712 C C . GLY A 1 103 ? -2.625 -6.303 8.296 1.00 94.56 103 GLY A C 1
ATOM 713 O O . GLY A 1 103 ? -1.397 -6.238 8.297 1.00 94.56 103 GLY A O 1
ATOM 714 N N . PRO A 1 104 ? -3.350 -6.094 7.182 1.00 95.31 104 PRO A N 1
ATOM 715 C CA . PRO A 1 104 ? -2.749 -5.836 5.873 1.00 95.31 104 PRO A CA 1
ATOM 716 C C . PRO A 1 104 ? -1.811 -4.625 5.848 1.00 95.31 104 PRO A C 1
ATOM 718 O O . PRO A 1 104 ? -0.735 -4.705 5.258 1.00 95.31 104 PRO A O 1
ATOM 721 N N . ILE A 1 105 ? -2.164 -3.520 6.521 1.00 95.69 105 ILE A N 1
ATOM 722 C CA . ILE A 1 105 ? -1.290 -2.338 6.580 1.00 95.69 105 ILE A CA 1
ATOM 723 C C . ILE A 1 105 ? 0.012 -2.664 7.323 1.00 95.69 105 ILE A C 1
ATOM 725 O O . ILE A 1 105 ? 1.093 -2.314 6.846 1.00 95.69 105 ILE A O 1
ATOM 729 N N . LYS A 1 106 ? -0.055 -3.358 8.466 1.00 95.44 106 LYS A N 1
ATOM 730 C CA . LYS A 1 106 ? 1.140 -3.777 9.217 1.00 95.44 106 LYS A CA 1
ATOM 731 C C . LYS A 1 106 ? 1.984 -4.758 8.410 1.00 95.44 106 LYS A C 1
ATOM 733 O O . LYS A 1 106 ? 3.192 -4.563 8.333 1.00 95.44 106 LYS A O 1
ATOM 738 N N . THR A 1 107 ? 1.372 -5.728 7.732 1.00 96.06 107 THR A N 1
ATOM 739 C CA . THR A 1 107 ? 2.073 -6.650 6.822 1.00 96.06 107 THR A CA 1
ATOM 740 C C . THR A 1 107 ? 2.788 -5.904 5.696 1.00 96.06 107 THR A C 1
ATOM 742 O O . THR A 1 107 ? 3.944 -6.208 5.389 1.00 96.06 107 THR A O 1
ATOM 745 N N . TRP A 1 108 ? 2.142 -4.898 5.102 1.00 97.19 108 TRP A N 1
ATOM 746 C CA . TRP A 1 108 ? 2.777 -4.052 4.097 1.00 97.19 108 TRP A CA 1
ATOM 747 C C . TRP A 1 108 ? 3.994 -3.310 4.667 1.00 97.19 108 TRP A C 1
ATOM 749 O O . TRP A 1 108 ? 5.079 -3.406 4.084 1.00 97.19 108 TRP A O 1
ATOM 759 N N . ILE A 1 109 ? 3.841 -2.641 5.820 1.00 96.00 109 ILE A N 1
ATOM 760 C CA . ILE A 1 109 ? 4.933 -1.927 6.502 1.00 96.00 109 ILE A CA 1
ATOM 761 C C . ILE A 1 109 ? 6.082 -2.891 6.798 1.00 96.00 109 ILE A C 1
ATOM 763 O O . ILE A 1 109 ? 7.214 -2.612 6.423 1.00 96.00 109 ILE A O 1
ATOM 767 N N . GLU A 1 110 ? 5.819 -4.042 7.414 1.00 96.06 110 GLU A N 1
ATOM 768 C CA . GLU A 1 110 ? 6.847 -5.028 7.763 1.00 96.06 110 GLU A CA 1
ATOM 769 C C . GLU A 1 110 ? 7.622 -5.526 6.543 1.00 96.06 110 GLU A C 1
ATOM 771 O O . GLU A 1 110 ? 8.851 -5.607 6.593 1.00 96.06 110 GLU A O 1
ATOM 776 N N . GLY A 1 111 ? 6.933 -5.845 5.445 1.00 96.38 111 GLY A N 1
ATOM 777 C CA . GLY A 1 111 ? 7.590 -6.276 4.212 1.00 96.38 111 GLY A CA 1
ATOM 778 C C . GLY A 1 111 ? 8.430 -5.163 3.587 1.00 96.38 111 GLY A C 1
ATOM 779 O O . GLY A 1 111 ? 9.583 -5.403 3.231 1.00 96.38 111 GLY A O 1
ATOM 780 N N . MET A 1 112 ? 7.912 -3.930 3.551 1.00 96.31 112 MET A N 1
ATOM 781 C CA . MET A 1 112 ? 8.674 -2.757 3.116 1.00 96.31 112 MET A CA 1
ATOM 782 C C . MET A 1 112 ? 9.931 -2.589 3.984 1.00 96.31 112 MET A C 1
ATOM 784 O O . MET A 1 112 ? 11.025 -2.443 3.453 1.00 96.31 112 MET A O 1
ATOM 788 N N . CYS A 1 113 ? 9.811 -2.666 5.311 1.00 95.62 113 CYS A N 1
ATOM 789 C CA . CYS A 1 113 ? 10.918 -2.497 6.256 1.00 95.62 113 CYS A CA 1
ATOM 790 C C . CYS A 1 113 ? 12.009 -3.568 6.136 1.00 95.62 113 CYS A C 1
ATOM 792 O O . CYS A 1 113 ? 13.179 -3.259 6.359 1.00 95.62 113 CYS A O 1
ATOM 794 N N . LYS A 1 114 ? 11.640 -4.806 5.781 1.00 96.19 114 LYS A N 1
ATOM 795 C CA . LYS A 1 114 ? 12.578 -5.920 5.554 1.00 96.19 114 LYS A CA 1
ATOM 796 C C . LYS A 1 114 ? 13.325 -5.805 4.224 1.00 96.19 114 LYS A C 1
ATOM 798 O O . LYS A 1 114 ? 14.450 -6.284 4.126 1.00 96.19 114 LYS A O 1
ATOM 803 N N . ALA A 1 115 ? 12.715 -5.192 3.212 1.00 96.06 115 ALA A N 1
ATOM 804 C CA . ALA A 1 115 ? 13.355 -4.967 1.922 1.00 96.06 115 ALA A CA 1
ATOM 805 C C . ALA A 1 115 ? 14.435 -3.879 2.010 1.00 96.06 115 ALA A C 1
ATOM 807 O O . ALA A 1 115 ? 14.385 -3.013 2.887 1.00 96.06 115 ALA A O 1
ATOM 808 N N . SER A 1 116 ? 15.381 -3.873 1.069 1.00 95.50 116 SER A N 1
ATOM 809 C CA . SER A 1 116 ? 16.299 -2.743 0.889 1.00 95.50 116 SER A CA 1
ATOM 810 C C . SER A 1 116 ? 15.516 -1.445 0.627 1.00 95.50 116 SER A C 1
ATOM 812 O O . SER A 1 116 ? 14.466 -1.497 -0.020 1.00 95.50 116 SER A O 1
ATOM 814 N N . PRO A 1 117 ? 15.983 -0.278 1.116 1.00 95.38 117 PRO A N 1
ATOM 815 C CA . PRO A 1 117 ? 15.332 0.998 0.832 1.00 95.38 117 PRO A CA 1
ATOM 816 C C . PRO A 1 117 ? 15.193 1.248 -0.672 1.00 95.38 117 PRO A C 1
ATOM 818 O O . PRO A 1 117 ? 16.098 0.936 -1.443 1.00 95.38 117 PRO A O 1
ATOM 821 N N . CYS A 1 118 ? 14.069 1.837 -1.080 1.00 95.94 118 CYS A N 1
ATOM 822 C CA . CYS A 1 118 ? 13.892 2.262 -2.461 1.00 95.94 118 CYS A CA 1
ATOM 823 C C . CYS A 1 118 ? 14.837 3.407 -2.818 1.00 95.94 118 CYS A C 1
ATOM 825 O O . CYS A 1 118 ? 15.032 4.329 -2.025 1.00 95.94 118 CYS A O 1
ATOM 827 N N . ASP A 1 119 ? 15.334 3.387 -4.051 1.00 93.62 119 ASP A N 1
ATOM 828 C CA . ASP A 1 119 ? 16.042 4.518 -4.632 1.00 93.62 119 ASP A CA 1
ATOM 829 C C . ASP A 1 119 ? 15.103 5.729 -4.829 1.00 93.62 119 ASP A C 1
ATOM 831 O O . ASP A 1 119 ? 13.961 5.607 -5.288 1.00 93.62 119 ASP A O 1
ATOM 835 N N . THR A 1 120 ? 15.598 6.923 -4.494 1.00 92.50 120 THR A N 1
ATOM 836 C CA . THR A 1 120 ? 14.825 8.174 -4.523 1.00 92.50 120 THR A CA 1
ATOM 837 C C . THR A 1 120 ? 14.377 8.552 -5.935 1.00 92.50 120 THR A C 1
ATOM 839 O O . THR A 1 120 ? 13.267 9.069 -6.113 1.00 92.50 120 THR A O 1
ATOM 842 N N . ALA A 1 121 ? 15.200 8.300 -6.959 1.00 91.94 121 ALA A N 1
ATOM 843 C CA . ALA A 1 121 ? 14.836 8.601 -8.343 1.00 91.94 121 ALA A CA 1
ATOM 844 C C . ALA A 1 121 ? 13.724 7.663 -8.833 1.00 91.94 121 ALA A C 1
ATOM 846 O O . ALA A 1 121 ? 12.768 8.114 -9.473 1.00 91.94 121 ALA A O 1
ATOM 847 N N . SER A 1 122 ? 13.796 6.389 -8.450 1.00 92.25 122 SER A N 1
ATOM 848 C CA . SER A 1 122 ? 12.778 5.372 -8.732 1.00 92.25 122 SER A CA 1
ATOM 849 C C . SER A 1 122 ? 11.432 5.729 -8.093 1.00 92.25 122 SER A C 1
ATOM 851 O O . SER A 1 122 ? 10.411 5.741 -8.783 1.00 92.25 122 SER A O 1
ATOM 853 N N . LEU A 1 123 ? 11.423 6.143 -6.819 1.00 93.19 123 LEU A N 1
ATOM 854 C CA . LEU A 1 123 ? 10.209 6.637 -6.151 1.00 93.19 123 LEU A CA 1
ATOM 855 C C . LEU A 1 123 ? 9.655 7.906 -6.798 1.00 93.19 123 LEU A C 1
ATOM 857 O O . LEU A 1 123 ? 8.453 8.010 -7.028 1.00 93.19 123 LEU A O 1
ATOM 861 N N . THR A 1 124 ? 10.518 8.856 -7.156 1.00 93.44 124 THR A N 1
ATOM 862 C CA . THR A 1 124 ? 10.090 10.095 -7.823 1.00 93.44 124 THR A CA 1
ATOM 863 C C . THR A 1 124 ? 9.427 9.800 -9.168 1.00 93.44 124 THR A C 1
ATOM 865 O O . THR A 1 124 ? 8.395 10.389 -9.503 1.00 93.44 124 THR A O 1
ATOM 868 N N . LYS A 1 125 ? 9.994 8.874 -9.948 1.00 93.06 125 LYS A N 1
ATOM 869 C CA . LYS A 1 125 ? 9.422 8.423 -11.221 1.00 93.06 125 LYS A CA 1
ATOM 870 C C . LYS A 1 125 ? 8.073 7.735 -11.005 1.00 93.06 125 LYS A C 1
ATOM 872 O O . LYS A 1 125 ? 7.116 8.055 -11.710 1.00 93.06 125 LYS A O 1
ATOM 877 N N . ALA A 1 126 ? 7.982 6.857 -10.007 1.00 93.25 126 ALA A N 1
ATOM 878 C CA . ALA A 1 126 ? 6.758 6.154 -9.636 1.00 93.25 126 ALA A CA 1
ATOM 879 C C . ALA A 1 126 ? 5.627 7.113 -9.237 1.00 93.25 126 ALA A C 1
ATOM 881 O O . ALA A 1 126 ? 4.528 7.049 -9.796 1.00 93.25 126 ALA A O 1
ATOM 882 N N . SER A 1 127 ? 5.910 8.060 -8.340 1.00 90.94 127 SER A N 1
ATOM 883 C CA . SER A 1 127 ? 4.953 9.080 -7.910 1.00 90.94 127 SER A CA 1
ATOM 884 C C . SER A 1 127 ? 4.486 9.961 -9.064 1.00 90.94 127 SER A C 1
ATOM 886 O O . SER A 1 127 ? 3.291 10.209 -9.182 1.00 90.94 127 SER A O 1
ATOM 888 N N . LYS A 1 128 ? 5.383 10.391 -9.964 1.00 90.94 128 LYS A N 1
ATOM 889 C CA . LYS A 1 128 ? 5.004 11.183 -11.152 1.00 90.94 128 LYS A CA 1
ATOM 890 C C . LYS A 1 128 ? 4.125 10.398 -12.128 1.00 90.94 128 LYS A C 1
ATOM 892 O O . LYS A 1 128 ? 3.175 10.957 -12.685 1.00 90.94 128 LYS A O 1
ATOM 897 N N . LEU A 1 129 ? 4.409 9.108 -12.325 1.00 89.94 129 LEU A N 1
ATOM 898 C CA . LEU A 1 129 ? 3.574 8.236 -13.154 1.00 89.94 129 LEU A CA 1
ATOM 899 C C . LEU A 1 129 ? 2.158 8.126 -12.574 1.00 89.94 129 LEU A C 1
ATOM 901 O O . LEU A 1 129 ? 1.179 8.300 -13.300 1.00 89.94 129 LEU A O 1
ATOM 905 N N . PHE A 1 130 ? 2.041 7.908 -11.263 1.00 87.50 130 PHE A N 1
ATOM 906 C CA . PHE A 1 130 ? 0.746 7.868 -10.584 1.00 87.50 130 PHE A CA 1
ATOM 907 C C . PHE A 1 130 ? 0.036 9.217 -10.590 1.00 87.50 130 PHE A C 1
ATOM 909 O O . PHE A 1 130 ? -1.150 9.275 -10.888 1.00 87.50 130 PHE A O 1
ATOM 916 N N . GLN A 1 131 ? 0.733 10.317 -10.329 1.00 87.00 131 GLN A N 1
ATOM 917 C CA . GLN A 1 131 ? 0.142 11.652 -10.370 1.00 87.00 131 GLN A CA 1
ATOM 918 C C . GLN A 1 131 ? -0.493 11.948 -11.735 1.00 87.00 131 GLN A C 1
ATOM 920 O O . GLN A 1 131 ? -1.668 12.311 -11.816 1.00 87.00 131 GLN A O 1
ATOM 925 N N . SER A 1 132 ? 0.255 11.728 -12.817 1.00 85.19 132 SER A N 1
ATOM 926 C CA . SER A 1 132 ? -0.226 11.978 -14.181 1.00 85.19 132 SER A CA 1
ATOM 927 C C . SER A 1 132 ? -1.360 11.034 -14.604 1.00 85.19 132 SER A C 1
ATOM 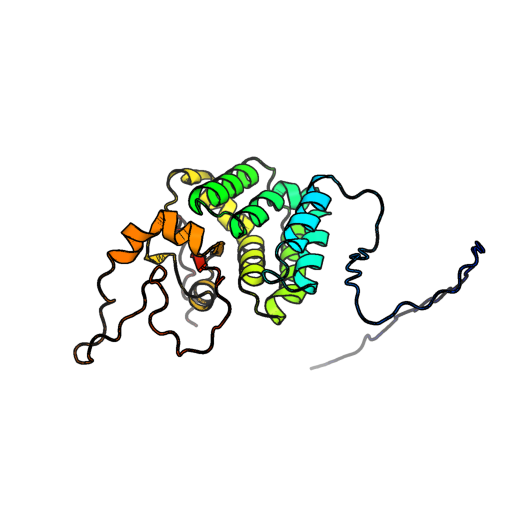929 O O . SER A 1 132 ? -2.308 11.479 -15.254 1.00 85.19 132 SER A O 1
ATOM 931 N N . SER A 1 133 ? -1.302 9.763 -14.193 1.00 82.94 133 SER A N 1
ATOM 932 C CA . SER A 1 133 ? -2.256 8.725 -14.618 1.00 82.94 133 SER A CA 1
ATOM 933 C C . SER A 1 133 ? -3.504 8.615 -13.732 1.00 82.94 133 SER A C 1
ATOM 935 O O . SER A 1 133 ? -4.554 8.187 -14.211 1.00 82.94 133 SER A O 1
ATOM 937 N N . CYS A 1 134 ? -3.409 8.986 -12.450 1.00 78.94 134 CYS A N 1
ATOM 938 C CA . CYS A 1 134 ? -4.438 8.738 -11.435 1.00 78.94 134 CYS A CA 1
ATOM 939 C C . CYS A 1 134 ? -5.029 9.968 -10.775 1.00 78.94 134 CYS A C 1
ATOM 941 O O . CYS A 1 134 ? -6.238 10.009 -10.525 1.00 78.94 134 CYS A O 1
ATOM 943 N N . GLU A 1 135 ? -4.196 10.946 -10.430 1.00 62.69 135 GLU A N 1
ATOM 944 C CA . GLU A 1 135 ? -4.643 12.084 -9.628 1.00 62.69 135 GLU A CA 1
ATOM 945 C C . GLU A 1 135 ? -5.565 12.999 -10.442 1.00 62.69 135 GLU A C 1
ATOM 947 O O . GLU A 1 135 ? -6.600 13.456 -9.946 1.00 62.69 135 GLU A O 1
ATOM 952 N N . THR A 1 136 ? -5.254 13.159 -11.730 1.00 59.00 136 THR A N 1
ATOM 953 C CA . THR A 1 136 ? -6.069 13.881 -12.718 1.00 59.00 136 THR A CA 1
ATOM 954 C C . THR A 1 136 ? -7.495 13.330 -12.824 1.00 59.00 136 THR A C 1
ATOM 956 O O . THR A 1 136 ? -8.424 14.084 -13.115 1.00 59.00 136 THR A O 1
ATOM 959 N N . GLN A 1 137 ? -7.700 12.048 -12.496 1.00 56.69 137 GLN A N 1
ATOM 960 C CA . GLN A 1 137 ? -8.998 11.368 -12.549 1.00 56.69 137 GLN A CA 1
ATOM 961 C C . GLN A 1 137 ? -9.684 11.206 -11.178 1.00 56.69 137 GLN A C 1
ATOM 963 O O . GLN A 1 137 ? -10.759 10.617 -11.088 1.00 56.69 137 GLN A O 1
ATOM 968 N N . LYS A 1 138 ? -9.106 11.780 -10.110 1.00 68.25 138 LYS A N 1
ATOM 969 C CA . LYS A 1 138 ? -9.699 11.932 -8.762 1.00 68.25 138 LYS A CA 1
ATOM 970 C C . LYS A 1 138 ? -10.174 10.638 -8.071 1.00 68.25 138 LYS A C 1
ATOM 972 O O . LYS A 1 138 ? -11.006 10.723 -7.166 1.00 68.25 138 LYS A O 1
ATOM 977 N N . SER A 1 139 ? -9.637 9.466 -8.415 1.00 79.38 139 SER A N 1
ATOM 978 C CA . SER A 1 139 ? -9.944 8.234 -7.668 1.00 79.38 139 SER A CA 1
ATOM 979 C C . SER A 1 139 ? -9.326 8.273 -6.261 1.00 79.38 139 SER A C 1
ATOM 981 O O . SER A 1 139 ? -8.197 8.732 -6.077 1.00 79.38 139 SER A O 1
ATOM 983 N N . VAL A 1 140 ? -10.063 7.805 -5.245 1.00 84.25 140 VAL A N 1
ATOM 984 C CA . VAL A 1 140 ? -9.567 7.763 -3.853 1.00 84.25 140 VAL A CA 1
ATOM 985 C C . VAL A 1 140 ? -8.416 6.767 -3.720 1.00 84.25 140 VAL A C 1
ATOM 987 O O . VAL A 1 140 ? -7.389 7.100 -3.135 1.00 84.25 140 VAL A O 1
ATOM 990 N N . ASN A 1 141 ? -8.548 5.586 -4.332 1.00 85.94 141 ASN A N 1
ATOM 991 C CA . ASN A 1 141 ? -7.500 4.568 -4.334 1.00 85.94 141 ASN A CA 1
ATOM 992 C C . ASN A 1 141 ? -6.233 5.051 -5.055 1.00 85.94 141 ASN A C 1
ATOM 994 O O . ASN A 1 141 ? -5.136 4.890 -4.530 1.00 85.94 141 ASN A O 1
ATOM 998 N N . GLY A 1 142 ? -6.365 5.693 -6.222 1.00 86.38 142 GLY A N 1
ATOM 999 C CA . GLY A 1 142 ? -5.214 6.232 -6.950 1.00 86.38 142 GLY A CA 1
ATOM 1000 C C . GLY A 1 142 ? -4.501 7.338 -6.170 1.00 86.38 142 GLY A C 1
ATOM 1001 O O . GLY A 1 142 ? -3.272 7.367 -6.123 1.00 86.38 142 GLY A O 1
ATOM 1002 N N . ALA A 1 143 ? -5.261 8.202 -5.491 1.00 86.31 143 ALA A N 1
ATOM 1003 C CA . ALA A 1 143 ? -4.697 9.213 -4.601 1.00 86.31 143 ALA A CA 1
ATOM 1004 C C . ALA A 1 143 ? -3.986 8.605 -3.382 1.00 86.31 143 ALA A C 1
ATOM 1006 O O . ALA A 1 143 ? -2.958 9.131 -2.965 1.00 86.31 143 ALA A O 1
ATOM 1007 N N . ALA A 1 144 ? -4.493 7.498 -2.830 1.00 90.31 144 ALA A N 1
ATOM 1008 C CA . ALA A 1 144 ? -3.832 6.785 -1.739 1.00 90.31 144 ALA A CA 1
ATOM 1009 C C . ALA A 1 144 ? -2.492 6.182 -2.185 1.00 90.31 144 ALA A C 1
ATOM 1011 O O . ALA A 1 144 ? -1.482 6.414 -1.527 1.00 90.31 144 ALA A O 1
ATOM 1012 N N . PHE A 1 145 ? -2.432 5.509 -3.341 1.00 90.50 145 PHE A N 1
ATOM 1013 C CA . PHE A 1 145 ? -1.154 5.029 -3.888 1.00 90.50 145 PHE A CA 1
ATOM 1014 C C . PHE A 1 145 ? -0.152 6.165 -4.086 1.00 90.50 145 PHE A C 1
ATOM 1016 O O . PHE A 1 145 ? 0.986 6.065 -3.636 1.00 90.50 145 PHE A O 1
ATOM 1023 N N . TYR A 1 146 ? -0.578 7.268 -4.707 1.00 90.69 146 TYR A N 1
ATOM 1024 C CA . TYR A 1 146 ? 0.277 8.441 -4.878 1.00 90.69 146 TYR A CA 1
ATOM 1025 C C . TYR A 1 146 ? 0.767 9.005 -3.534 1.00 90.69 146 TYR A C 1
ATOM 1027 O O . TYR A 1 146 ? 1.953 9.315 -3.391 1.00 90.69 146 TYR A O 1
ATOM 1035 N N . SER A 1 147 ? -0.127 9.112 -2.546 1.00 91.31 147 SER A N 1
ATOM 1036 C CA . SER A 1 147 ? 0.188 9.589 -1.197 1.00 91.31 147 SER A CA 1
ATOM 1037 C C . SER A 1 147 ? 1.255 8.721 -0.530 1.00 91.31 147 SER A C 1
ATOM 1039 O O . SER A 1 147 ? 2.235 9.252 -0.009 1.00 91.31 147 SER A O 1
ATOM 1041 N N . ILE A 1 148 ? 1.117 7.395 -0.602 1.00 93.69 148 ILE A N 1
ATOM 1042 C CA . ILE A 1 148 ? 2.079 6.451 -0.028 1.00 93.69 148 ILE A CA 1
ATOM 1043 C C . ILE A 1 148 ? 3.418 6.498 -0.766 1.00 93.69 148 ILE A C 1
ATOM 1045 O O . ILE A 1 148 ? 4.447 6.675 -0.121 1.00 93.69 148 ILE A O 1
ATOM 1049 N N . LEU A 1 149 ? 3.425 6.410 -2.101 1.00 92.50 149 LEU A N 1
ATOM 1050 C CA . LEU A 1 149 ? 4.661 6.422 -2.896 1.00 92.50 149 LEU A CA 1
ATOM 1051 C C . LEU A 1 149 ? 5.472 7.704 -2.679 1.00 92.50 149 LEU A C 1
ATOM 1053 O O . LEU A 1 149 ? 6.683 7.649 -2.480 1.00 92.50 149 LEU A O 1
ATOM 1057 N N . SER A 1 150 ? 4.796 8.854 -2.629 1.00 90.94 150 SER A N 1
ATOM 1058 C CA . SER A 1 150 ? 5.449 10.157 -2.444 1.00 90.94 150 SER A CA 1
ATOM 1059 C C . SER A 1 150 ? 6.005 10.365 -1.037 1.00 90.94 150 SER A C 1
ATOM 1061 O O . SER A 1 150 ? 6.859 11.224 -0.844 1.00 90.94 150 SER A O 1
ATOM 1063 N N . ASN A 1 151 ? 5.549 9.578 -0.059 1.00 92.25 151 ASN A N 1
ATOM 1064 C CA . ASN A 1 151 ? 5.977 9.664 1.337 1.00 92.25 151 ASN A CA 1
ATOM 1065 C C . ASN A 1 151 ? 6.708 8.400 1.813 1.00 92.25 151 ASN A C 1
ATOM 1067 O O . ASN A 1 151 ? 6.991 8.274 3.004 1.00 92.25 151 ASN A O 1
ATOM 1071 N N . LEU A 1 152 ? 7.040 7.466 0.915 1.00 93.44 152 LEU A N 1
ATOM 1072 C CA . LEU A 1 152 ? 7.505 6.129 1.286 1.00 93.44 152 LEU A CA 1
ATOM 1073 C C . LEU A 1 152 ? 8.766 6.160 2.162 1.00 93.44 152 LEU A C 1
ATOM 1075 O O . LEU A 1 152 ? 8.858 5.427 3.143 1.00 93.44 152 LEU A O 1
ATOM 1079 N N . ALA A 1 153 ? 9.714 7.050 1.855 1.00 91.25 153 ALA A N 1
ATOM 1080 C CA . ALA A 1 153 ? 10.939 7.212 2.639 1.00 91.25 153 ALA A CA 1
ATOM 1081 C C . ALA A 1 153 ? 10.664 7.680 4.083 1.00 91.25 153 ALA A C 1
ATOM 1083 O O . ALA A 1 153 ? 11.264 7.163 5.031 1.00 91.25 153 ALA A O 1
ATOM 1084 N N . ALA A 1 154 ? 9.727 8.617 4.263 1.00 89.31 154 ALA A N 1
ATOM 1085 C CA . ALA A 1 154 ? 9.316 9.097 5.581 1.00 89.31 154 ALA A CA 1
ATOM 1086 C C . ALA A 1 154 ? 8.566 8.001 6.352 1.00 89.31 154 ALA A C 1
ATOM 1088 O O . ALA A 1 154 ? 8.927 7.687 7.485 1.00 89.31 154 ALA A O 1
ATOM 1089 N N . ILE A 1 155 ? 7.607 7.330 5.698 1.00 92.06 155 ILE A N 1
ATOM 1090 C CA . ILE A 1 155 ? 6.867 6.203 6.289 1.00 92.06 155 ILE A CA 1
ATOM 1091 C C . ILE A 1 155 ? 7.844 5.128 6.759 1.00 92.06 155 ILE A C 1
ATOM 1093 O O . ILE A 1 155 ? 7.742 4.664 7.888 1.00 92.06 155 ILE A O 1
ATOM 1097 N N . ARG A 1 156 ? 8.825 4.754 5.934 1.00 92.88 156 ARG A N 1
ATOM 1098 C CA . ARG A 1 156 ? 9.847 3.772 6.304 1.00 92.88 156 ARG A CA 1
ATOM 1099 C C . ARG A 1 156 ? 10.644 4.210 7.535 1.00 92.88 156 ARG A C 1
ATOM 1101 O O . ARG A 1 156 ? 10.826 3.420 8.455 1.00 92.88 156 ARG A O 1
ATOM 1108 N N . THR A 1 157 ? 11.110 5.455 7.567 1.00 89.12 157 THR A N 1
ATOM 1109 C CA . THR A 1 157 ? 11.943 5.972 8.669 1.00 89.12 157 THR A CA 1
ATOM 1110 C C . THR A 1 157 ? 11.241 5.869 10.020 1.00 89.12 157 THR A C 1
ATOM 1112 O O . THR A 1 157 ? 11.856 5.482 11.021 1.00 89.12 157 THR A O 1
ATOM 1115 N N . ASP A 1 158 ? 9.949 6.176 10.031 1.00 86.44 158 ASP A N 1
ATOM 1116 C CA . ASP A 1 158 ? 9.180 6.299 11.257 1.00 86.44 158 ASP A CA 1
ATOM 1117 C C . ASP A 1 158 ? 8.441 4.999 11.624 1.00 86.44 158 ASP A C 1
ATOM 1119 O O . ASP A 1 158 ? 8.468 4.555 12.778 1.00 86.44 158 ASP A O 1
ATOM 1123 N N . ALA A 1 159 ? 7.786 4.360 10.648 1.00 89.81 159 ALA A N 1
ATOM 1124 C CA . ALA A 1 159 ? 6.888 3.234 10.889 1.00 89.81 159 ALA A CA 1
ATOM 1125 C C . ALA A 1 159 ? 7.667 1.960 11.203 1.00 89.81 159 ALA A C 1
ATOM 1127 O O . ALA A 1 159 ? 7.269 1.233 12.108 1.00 89.81 159 ALA A O 1
ATOM 1128 N N . CYS A 1 160 ? 8.818 1.732 10.557 1.00 91.06 160 CYS A N 1
ATOM 1129 C CA . CYS A 1 160 ? 9.621 0.524 10.776 1.00 91.06 160 CYS A CA 1
ATOM 1130 C C . CYS A 1 160 ? 10.079 0.339 12.227 1.00 91.06 160 CYS A C 1
ATOM 1132 O O . CYS A 1 160 ? 10.323 -0.786 12.653 1.00 91.06 160 CYS A O 1
ATOM 1134 N N . LYS A 1 161 ? 10.178 1.425 13.001 1.00 86.88 161 LYS A N 1
ATOM 1135 C CA . LYS A 1 161 ? 10.567 1.383 14.418 1.00 86.88 161 LYS A CA 1
ATOM 1136 C C . LYS A 1 161 ? 9.394 1.087 15.355 1.00 86.88 161 LYS A C 1
ATOM 1138 O O . LYS A 1 161 ? 9.613 0.709 16.501 1.00 86.88 161 LYS A O 1
ATOM 1143 N N . ASN A 1 162 ? 8.158 1.299 14.901 1.00 86.25 162 ASN A N 1
ATOM 1144 C CA . ASN A 1 162 ? 6.974 1.347 15.759 1.00 86.25 162 ASN A CA 1
ATOM 1145 C C . ASN A 1 162 ? 5.763 0.588 15.190 1.00 86.25 162 ASN A C 1
ATOM 1147 O O . ASN A 1 162 ? 4.657 0.786 15.687 1.00 86.25 162 ASN A O 1
ATOM 1151 N N . THR A 1 163 ? 5.935 -0.287 14.191 1.00 88.06 163 THR A N 1
ATOM 1152 C CA . THR A 1 163 ? 4.827 -0.961 13.486 1.00 88.06 163 THR A CA 1
ATOM 1153 C C . THR A 1 163 ? 3.811 -1.617 14.423 1.00 88.06 163 THR A C 1
ATOM 1155 O O . THR A 1 163 ? 2.603 -1.485 14.225 1.00 88.06 163 THR A O 1
ATOM 1158 N N . SER A 1 164 ? 4.279 -2.283 15.483 1.00 86.44 164 SER A N 1
ATOM 1159 C CA . SER A 1 164 ? 3.414 -2.957 16.460 1.00 86.44 164 SER A CA 1
ATOM 1160 C C . SER A 1 164 ? 2.536 -1.990 17.261 1.00 86.44 164 SER A C 1
ATOM 1162 O O . SER A 1 164 ? 1.421 -2.356 17.630 1.00 86.44 164 SER A O 1
ATOM 1164 N N . LYS A 1 165 ? 2.998 -0.751 17.470 1.00 86.44 165 LYS A N 1
ATOM 1165 C CA . LYS A 1 165 ? 2.317 0.301 18.242 1.00 86.44 165 LYS A CA 1
ATOM 1166 C C . LYS A 1 165 ? 1.311 1.113 17.422 1.00 86.44 165 LYS A C 1
ATOM 1168 O O . LYS A 1 165 ? 0.618 1.950 17.987 1.00 86.44 165 LYS A O 1
ATOM 1173 N N . LEU A 1 166 ? 1.242 0.908 16.106 1.00 88.81 166 LEU A N 1
ATOM 1174 C CA . LEU A 1 166 ? 0.298 1.622 15.246 1.00 88.81 166 LEU A CA 1
ATOM 1175 C C . LEU A 1 166 ? -1.138 1.151 15.521 1.00 88.81 166 LEU A C 1
ATOM 1177 O O . LEU A 1 166 ? -1.437 -0.041 15.376 1.00 88.81 166 LEU A O 1
ATOM 1181 N N . ASP A 1 167 ? -2.013 2.094 15.880 1.00 89.88 167 ASP A N 1
ATOM 1182 C CA . ASP A 1 167 ? -3.465 1.907 15.985 1.00 89.88 167 ASP A CA 1
ATOM 1183 C C . ASP A 1 167 ? -4.158 2.668 14.847 1.00 89.88 167 ASP A C 1
ATOM 1185 O O . ASP A 1 167 ? -4.270 3.892 14.872 1.00 89.88 167 ASP A O 1
ATOM 1189 N N . PHE A 1 168 ? -4.608 1.942 13.821 1.00 90.12 168 PHE A N 1
ATOM 1190 C CA . PHE A 1 168 ? -5.303 2.526 12.667 1.00 90.12 168 PHE A CA 1
ATOM 1191 C C . PHE A 1 168 ? -6.793 2.784 12.931 1.00 90.12 168 PHE A C 1
ATOM 1193 O O . PHE A 1 168 ? -7.454 3.436 12.120 1.00 90.12 168 PHE A O 1
ATOM 1200 N N . CYS A 1 169 ? -7.316 2.314 14.067 1.00 89.56 169 CYS A N 1
ATOM 1201 C CA . CYS A 1 169 ? -8.688 2.555 14.498 1.00 89.56 169 CYS A CA 1
ATOM 1202 C C . CYS A 1 169 ? -8.836 3.806 15.369 1.00 89.56 169 CYS A C 1
ATOM 1204 O O . CYS A 1 169 ? -9.924 4.057 15.890 1.00 89.56 169 CYS A O 1
ATOM 1206 N N . GLU A 1 170 ? -7.777 4.604 15.534 1.00 85.38 170 GLU A N 1
ATOM 1207 C CA . GLU A 1 170 ? -7.889 5.898 16.196 1.00 85.38 170 GLU A CA 1
ATOM 1208 C C . GLU A 1 170 ? -8.853 6.802 15.391 1.00 85.38 170 GLU A C 1
ATOM 1210 O O . GLU A 1 170 ? -8.596 7.087 14.214 1.00 85.38 170 GLU A O 1
ATOM 1215 N N . PRO A 1 171 ? -9.961 7.291 15.986 1.00 76.88 171 PRO A N 1
ATOM 1216 C CA . PRO A 1 171 ? -10.999 8.023 15.250 1.00 76.88 171 PRO A CA 1
ATOM 1217 C C . PRO A 1 171 ? -10.495 9.290 14.553 1.00 76.88 171 PRO A C 1
ATOM 1219 O O . PRO A 1 171 ? -11.084 9.752 13.577 1.00 76.88 171 PRO A O 1
ATOM 1222 N N . SER A 1 172 ? -9.390 9.863 15.041 1.00 81.62 172 SER A N 1
ATOM 1223 C CA . SER A 1 172 ? -8.770 11.048 14.456 1.00 81.62 172 SER A CA 1
ATOM 1224 C C . SER A 1 172 ? -8.227 10.789 13.043 1.00 81.62 172 SER A C 1
ATOM 1226 O O . SER A 1 172 ? -8.174 11.737 12.250 1.00 81.62 172 SER A O 1
ATOM 1228 N N . LEU A 1 173 ? -7.871 9.534 12.726 1.00 85.19 173 LEU A N 1
ATOM 1229 C CA . LEU A 1 173 ? -7.150 9.115 11.520 1.00 85.19 173 LEU A CA 1
ATOM 1230 C C . LEU A 1 173 ? -8.054 8.795 10.334 1.00 85.19 173 LEU A C 1
ATOM 1232 O O . LEU A 1 173 ? -7.597 8.906 9.192 1.00 85.19 173 LEU A O 1
ATOM 1236 N N . ALA A 1 174 ? -9.316 8.442 10.574 1.00 85.94 174 ALA A N 1
ATOM 1237 C CA . ALA A 1 174 ? -10.310 8.324 9.516 1.00 85.94 174 ALA A CA 1
ATOM 1238 C C . ALA A 1 174 ? -10.823 9.712 9.116 1.00 85.94 174 ALA A C 1
ATOM 1240 O O . ALA A 1 174 ? -11.062 10.589 9.950 1.00 85.94 174 ALA A O 1
ATOM 1241 N N . GLY A 1 175 ? -10.985 9.958 7.818 1.00 80.31 175 GLY A N 1
ATOM 1242 C CA . GLY A 1 175 ? -11.517 11.243 7.375 1.00 80.31 175 GLY A CA 1
ATOM 1243 C C . GLY A 1 175 ? -11.539 11.439 5.872 1.00 80.31 175 GLY A C 1
ATOM 1244 O O . GLY A 1 175 ? -11.355 10.517 5.088 1.00 80.31 175 GLY A O 1
ATOM 1245 N N . HIS A 1 176 ? -11.769 12.680 5.451 1.00 80.94 176 HIS A N 1
ATOM 1246 C CA . HIS A 1 176 ? -11.754 13.029 4.034 1.00 80.94 176 HIS A CA 1
ATOM 1247 C C . HIS A 1 176 ? -10.324 13.161 3.504 1.00 80.94 176 HIS A C 1
ATOM 1249 O O . HIS A 1 176 ? -9.527 13.898 4.079 1.00 80.94 176 HIS A O 1
ATOM 1255 N N . ARG A 1 177 ? -10.055 12.580 2.326 1.00 82.75 177 ARG A N 1
ATOM 1256 C CA . ARG A 1 177 ? -8.815 12.744 1.536 1.00 82.75 177 ARG A CA 1
ATOM 1257 C C . ARG A 1 177 ? -8.226 14.162 1.607 1.00 82.75 177 ARG A C 1
ATOM 1259 O O . ARG A 1 177 ? -7.082 14.339 2.004 1.00 82.75 177 ARG A O 1
ATOM 1266 N N . LYS A 1 178 ? -9.046 15.181 1.313 1.00 81.94 178 LYS A N 1
ATOM 1267 C CA . LYS A 1 178 ? -8.633 16.598 1.287 1.00 81.94 178 LYS A CA 1
ATOM 1268 C C . LYS A 1 178 ? -8.010 17.085 2.602 1.00 81.94 178 LYS A C 1
ATOM 1270 O O . LYS A 1 178 ? -7.191 17.997 2.577 1.00 81.94 178 LYS A O 1
ATOM 1275 N N . LYS A 1 179 ? -8.427 16.532 3.749 1.00 83.50 179 LYS A N 1
ATOM 1276 C CA . LYS A 1 179 ? -7.855 16.861 5.065 1.00 83.50 179 LYS A CA 1
ATOM 1277 C C . LYS A 1 179 ? -6.399 16.407 5.121 1.00 83.50 179 LYS A C 1
ATOM 1279 O O . LYS A 1 179 ? -5.536 17.199 5.476 1.00 83.50 179 LYS A O 1
ATOM 1284 N N . TRP A 1 180 ? -6.139 15.161 4.737 1.00 85.12 180 TRP A N 1
ATOM 1285 C CA . TRP A 1 180 ? -4.814 14.551 4.818 1.00 85.12 180 TRP A CA 1
ATOM 1286 C C . TRP A 1 180 ? -3.842 15.122 3.798 1.00 85.12 180 TRP A C 1
ATOM 1288 O O . TRP A 1 180 ? -2.706 15.417 4.151 1.00 85.12 180 TRP A O 1
ATOM 1298 N N . GLU A 1 181 ? -4.320 15.417 2.592 1.00 82.19 181 GLU A N 1
ATOM 1299 C CA . GLU A 1 181 ? -3.527 16.105 1.569 1.00 82.19 181 GLU A CA 1
ATOM 1300 C C . GLU A 1 181 ? -3.067 17.487 2.024 1.00 82.19 181 GLU A C 1
ATOM 1302 O O . GLU A 1 181 ? -1.889 17.810 1.916 1.00 82.19 181 GLU A O 1
ATOM 1307 N N . LYS A 1 182 ? -3.971 18.285 2.608 1.00 82.88 182 LYS A N 1
ATOM 1308 C CA . LYS A 1 182 ? -3.618 19.601 3.164 1.00 82.88 182 LYS A CA 1
ATOM 1309 C C . LYS A 1 182 ? -2.610 19.512 4.306 1.00 82.88 182 LYS A C 1
ATOM 1311 O O . LYS A 1 182 ? -1.849 20.447 4.513 1.00 82.88 182 LYS A O 1
ATOM 1316 N N . GLN A 1 183 ? -2.638 18.420 5.062 1.00 80.81 183 GLN A N 1
ATOM 1317 C CA . GLN A 1 183 ? -1.715 18.186 6.169 1.00 80.81 183 GLN A CA 1
ATOM 1318 C C . GLN A 1 183 ? -0.416 17.498 5.724 1.00 80.81 183 GLN A C 1
ATOM 1320 O O . GLN A 1 183 ? 0.436 17.248 6.570 1.00 80.81 183 GLN A O 1
ATOM 1325 N N . GLY A 1 184 ? -0.270 17.156 4.436 1.00 79.00 184 GLY A N 1
ATOM 1326 C CA . GLY A 1 184 ? 0.866 16.380 3.932 1.00 79.00 184 GLY A CA 1
ATOM 1327 C C . GLY A 1 184 ? 0.989 14.994 4.574 1.00 79.00 184 GLY A C 1
ATOM 1328 O O . GLY A 1 184 ? 2.078 14.433 4.606 1.00 79.00 184 GLY A O 1
ATOM 1329 N N . ARG A 1 185 ? -0.101 14.450 5.135 1.00 85.44 185 ARG A N 1
ATOM 1330 C CA . ARG A 1 185 ? -0.069 13.178 5.868 1.00 85.44 185 ARG A CA 1
ATOM 1331 C C . ARG A 1 185 ? -0.322 12.018 4.905 1.00 85.44 185 ARG A C 1
ATOM 1333 O O . ARG A 1 185 ? -1.321 12.068 4.181 1.00 85.44 185 ARG A O 1
ATOM 1340 N N . PRO A 1 186 ? 0.525 10.972 4.907 1.00 91.06 186 PRO A N 1
ATOM 1341 C CA . PRO A 1 186 ? 0.278 9.785 4.107 1.00 91.06 186 PRO A CA 1
ATOM 1342 C C . PRO A 1 186 ? -1.008 9.090 4.551 1.00 91.06 186 PRO A C 1
ATOM 1344 O O . PRO A 1 186 ? -1.322 9.036 5.746 1.00 91.06 186 PRO A O 1
ATOM 1347 N N . PHE A 1 187 ? -1.762 8.561 3.592 1.00 92.62 187 PHE A N 1
ATOM 1348 C CA . PHE A 1 187 ? -3.020 7.875 3.864 1.00 92.62 187 PHE A CA 1
ATOM 1349 C C . PHE A 1 187 ? -3.241 6.666 2.962 1.00 92.62 187 PHE A C 1
ATOM 1351 O O . PHE A 1 187 ? -2.789 6.623 1.819 1.00 92.62 187 PHE A O 1
ATOM 1358 N N . PHE A 1 188 ? -4.006 5.714 3.481 1.00 93.12 188 PHE A N 1
ATOM 1359 C CA . PHE A 1 188 ? -4.497 4.545 2.770 1.00 93.12 188 PHE A CA 1
ATOM 1360 C C . PHE A 1 188 ? -5.951 4.729 2.366 1.00 93.12 188 PHE A C 1
ATOM 1362 O O . PHE A 1 188 ? -6.703 5.479 2.990 1.00 93.12 188 PHE A O 1
ATOM 1369 N N . SER A 1 189 ? -6.339 3.988 1.337 1.00 91.06 189 SER A N 1
ATOM 1370 C CA . SER A 1 189 ? -7.728 3.727 0.991 1.00 91.06 189 SER A CA 1
ATOM 1371 C C . SER A 1 189 ? -8.029 2.284 1.384 1.00 91.06 189 SER A C 1
ATOM 1373 O O . SER A 1 189 ? -7.291 1.385 0.984 1.00 91.06 189 SER A O 1
ATOM 1375 N N . VAL A 1 190 ? -9.055 2.070 2.202 1.00 91.62 190 VAL A N 1
ATOM 1376 C CA . VAL A 1 190 ? -9.426 0.757 2.755 1.00 91.62 190 VAL A CA 1
ATOM 1377 C C . VAL A 1 190 ? -10.909 0.484 2.526 1.00 91.62 190 VAL A C 1
ATOM 1379 O O . VAL A 1 190 ? -11.703 1.423 2.427 1.00 91.62 190 VAL A O 1
ATOM 1382 N N . SER A 1 191 ? -11.301 -0.789 2.473 1.00 89.12 191 SER A N 1
ATOM 1383 C CA . SER A 1 191 ? -12.716 -1.178 2.434 1.00 89.12 191 SER A CA 1
ATOM 1384 C C . SER A 1 191 ? -13.474 -0.600 3.634 1.00 89.12 191 SER A C 1
ATOM 1386 O O . SER A 1 191 ? -12.992 -0.614 4.775 1.00 89.12 191 SER A O 1
ATOM 1388 N N . LYS A 1 192 ? -14.687 -0.099 3.371 1.00 86.50 192 LYS A N 1
ATOM 1389 C CA . LYS A 1 192 ? -15.592 0.372 4.421 1.00 86.50 192 LYS A CA 1
ATOM 1390 C C . LYS A 1 192 ? -15.977 -0.764 5.358 1.00 86.50 192 LYS A C 1
ATOM 1392 O O . LYS A 1 192 ? -15.999 -0.567 6.571 1.00 86.50 192 LYS A O 1
ATOM 1397 N N . GLU A 1 193 ? -16.256 -1.935 4.797 1.00 87.00 193 GLU A N 1
ATOM 1398 C CA . GLU A 1 193 ? -16.632 -3.134 5.541 1.00 87.00 193 GLU A CA 1
ATOM 1399 C C . GLU A 1 193 ? -15.521 -3.526 6.517 1.00 87.00 193 GLU A C 1
ATOM 1401 O O . GLU A 1 193 ? -15.782 -3.661 7.710 1.00 87.00 193 GLU A O 1
ATOM 1406 N N . ALA A 1 194 ? -14.275 -3.628 6.042 1.00 89.50 194 ALA A N 1
ATOM 1407 C CA . ALA A 1 194 ? -13.140 -4.002 6.882 1.00 89.50 194 ALA A CA 1
ATOM 1408 C C . ALA A 1 194 ? -12.861 -2.977 7.984 1.00 89.50 194 ALA A C 1
ATOM 1410 O O . ALA A 1 194 ? -12.619 -3.357 9.129 1.00 89.50 194 ALA A O 1
ATOM 1411 N N . TYR A 1 195 ? -12.920 -1.682 7.655 1.00 89.88 195 TYR A N 1
ATOM 1412 C CA . TYR A 1 195 ? -12.749 -0.620 8.645 1.00 89.88 195 TYR A CA 1
ATOM 1413 C C . TYR A 1 195 ? -13.824 -0.695 9.725 1.00 89.88 195 TYR A C 1
ATOM 1415 O O . TYR A 1 195 ? -13.517 -0.596 10.904 1.00 89.88 195 TYR A O 1
ATOM 1423 N N . CYS A 1 196 ? -15.088 -0.867 9.347 1.00 88.81 196 CYS A N 1
ATOM 1424 C CA . CYS A 1 196 ? -16.182 -0.877 10.309 1.00 88.81 196 CYS A CA 1
ATOM 1425 C C . CYS A 1 196 ? -16.240 -2.156 11.134 1.00 88.81 196 CYS A C 1
ATOM 1427 O O . CYS A 1 196 ? -16.625 -2.098 12.299 1.00 88.81 196 CYS A O 1
ATOM 1429 N N . LEU A 1 197 ? -15.814 -3.283 10.569 1.00 89.50 197 LEU A N 1
ATOM 1430 C CA . LEU A 1 197 ? -15.682 -4.531 11.307 1.00 89.50 197 LEU A CA 1
ATOM 1431 C C . LEU A 1 197 ? -14.573 -4.452 12.365 1.00 89.50 197 LEU A C 1
ATOM 1433 O O . LEU A 1 197 ? -14.747 -4.973 13.459 1.00 89.50 197 LEU A O 1
ATOM 1437 N N . GLU A 1 198 ? -13.458 -3.779 12.068 1.00 90.75 198 GLU A N 1
ATOM 1438 C CA . GLU A 1 198 ? -12.343 -3.651 13.015 1.00 90.75 198 GLU A CA 1
ATOM 1439 C C . GLU A 1 198 ? -12.493 -2.467 13.987 1.00 90.75 198 GLU A C 1
ATOM 1441 O O . GLU A 1 198 ? -12.208 -2.585 15.176 1.00 90.75 198 GLU A O 1
ATOM 1446 N N . CYS A 1 199 ? -12.934 -1.311 13.494 1.00 89.75 199 CYS A N 1
ATOM 1447 C CA . CYS A 1 199 ? -12.903 -0.033 14.209 1.00 89.75 199 CYS A CA 1
ATOM 1448 C C . CYS A 1 199 ? -14.294 0.482 14.618 1.00 89.75 199 CYS A C 1
ATOM 1450 O O . CYS A 1 199 ? -14.390 1.550 15.228 1.00 89.75 199 CYS A O 1
ATOM 1452 N N . GLY A 1 200 ? -15.371 -0.237 14.276 1.00 81.12 200 GLY A N 1
ATOM 1453 C CA . GLY A 1 200 ? -16.759 0.208 14.435 1.00 81.12 200 GLY A CA 1
ATOM 1454 C C . GLY A 1 200 ? -17.091 0.692 15.844 1.00 81.12 200 GLY A C 1
ATOM 1455 O O . GLY A 1 200 ? -17.594 1.804 16.001 1.00 81.12 200 GLY A O 1
ATOM 1456 N N . GLU A 1 201 ? -16.717 -0.075 16.868 1.00 74.88 201 GLU A N 1
ATOM 1457 C CA . GLU A 1 201 ? -16.975 0.269 18.273 1.00 74.88 201 GLU A CA 1
ATOM 1458 C C . GLU A 1 201 ? -16.257 1.558 18.698 1.00 74.88 201 GLU A C 1
ATOM 1460 O O . GLU A 1 201 ? -16.891 2.474 19.220 1.00 74.88 201 GLU A O 1
ATOM 1465 N N . LYS A 1 202 ? -14.960 1.694 18.377 1.00 69.38 202 LYS A N 1
ATOM 1466 C CA . LYS A 1 202 ? -14.170 2.910 18.659 1.00 69.38 202 LYS A CA 1
ATOM 1467 C C . LYS A 1 202 ? -14.690 4.137 17.902 1.00 69.38 202 LYS A C 1
ATOM 1469 O O . LYS A 1 202 ? -14.599 5.257 18.400 1.00 69.38 202 LYS A O 1
ATOM 1474 N N . SER A 1 203 ? -15.230 3.939 16.699 1.00 60.66 203 SER A N 1
ATOM 1475 C CA . SER A 1 203 ? -15.773 5.016 15.864 1.00 60.66 203 SER A CA 1
ATOM 1476 C C . SER A 1 203 ? -17.165 5.493 16.306 1.00 60.66 203 SER A C 1
ATOM 1478 O O . SER A 1 203 ? -17.517 6.649 16.073 1.00 60.66 203 SER A O 1
ATOM 1480 N N . ALA A 1 204 ? -17.943 4.636 16.975 1.00 58.94 204 ALA A N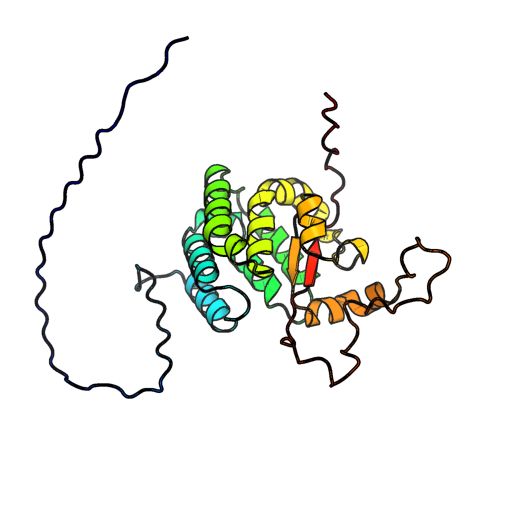 1
ATOM 1481 C CA . ALA A 1 204 ? -19.274 4.959 17.491 1.00 58.94 204 ALA A CA 1
ATOM 1482 C C . ALA A 1 204 ? -19.234 5.799 18.782 1.00 58.94 204 ALA A C 1
ATOM 1484 O O . ALA A 1 204 ? -20.196 6.499 19.088 1.00 58.94 204 ALA A O 1
ATOM 1485 N N . SER A 1 205 ? -18.122 5.773 19.522 1.00 50.94 205 SER A N 1
ATOM 1486 C CA . SER A 1 205 ? -17.964 6.472 20.806 1.00 50.94 205 SER A CA 1
ATOM 1487 C C . SER A 1 205 ? -17.563 7.954 20.699 1.00 50.94 205 SER A C 1
ATOM 1489 O O . SER A 1 205 ? -17.199 8.550 21.711 1.00 50.94 205 SER A O 1
ATOM 1491 N N . GLN A 1 206 ? -17.594 8.578 19.514 1.00 49.31 206 GLN A N 1
ATOM 1492 C CA . GLN A 1 206 ? -17.233 9.995 19.377 1.00 49.31 206 GLN A CA 1
ATOM 1493 C C . GLN A 1 206 ? -18.315 10.933 19.948 1.00 49.31 206 GLN A C 1
ATOM 1495 O O . GLN A 1 206 ? -19.449 10.920 19.463 1.00 49.31 206 GLN A O 1
ATOM 1500 N N . PRO A 1 207 ? -17.963 11.847 20.876 1.00 39.38 207 PRO A N 1
ATOM 1501 C CA . PRO A 1 207 ? -18.759 13.042 21.113 1.00 39.38 207 PRO A CA 1
ATOM 1502 C C . PRO A 1 207 ? -18.784 13.908 19.840 1.00 39.38 207 PRO A C 1
ATOM 1504 O O . PRO A 1 207 ? -17.802 13.927 19.083 1.00 39.38 207 PRO A O 1
ATOM 1507 N N . PRO A 1 208 ? -19.873 14.649 19.567 1.00 38.84 208 PRO A N 1
ATOM 1508 C CA . PRO A 1 208 ? -19.885 15.617 18.480 1.00 38.84 208 PRO A CA 1
ATOM 1509 C C . PRO A 1 208 ? -18.754 16.628 18.697 1.00 38.84 208 PRO A C 1
ATOM 1511 O O . PRO A 1 208 ? -18.656 17.220 19.762 1.00 38.84 208 PRO A O 1
ATOM 1514 N N . ALA A 1 209 ? -17.889 16.805 17.693 1.00 40.84 209 ALA A N 1
ATOM 1515 C CA . ALA A 1 209 ? -16.779 17.754 17.771 1.00 40.84 209 ALA A CA 1
ATOM 1516 C C . ALA A 1 209 ? -17.272 19.146 18.207 1.00 40.84 209 ALA A C 1
ATOM 1518 O O . ALA A 1 209 ? -18.103 19.741 17.511 1.00 40.84 209 ALA A O 1
ATOM 1519 N N . ASP A 1 210 ? -16.746 19.628 19.335 1.00 45.22 210 ASP A N 1
ATOM 1520 C CA . ASP A 1 210 ? -17.046 20.932 19.915 1.00 45.22 210 ASP A CA 1
ATOM 1521 C C . ASP A 1 210 ? -16.821 22.058 18.905 1.00 45.22 210 ASP A C 1
ATOM 1523 O O . ASP A 1 210 ? -15.788 22.137 18.236 1.00 45.22 210 ASP A O 1
ATOM 1527 N N . GLY A 1 211 ? -17.814 22.943 18.803 1.00 41.50 211 GLY A N 1
ATOM 1528 C CA . GLY A 1 211 ? -17.710 24.162 18.006 1.00 41.50 211 GLY A CA 1
ATOM 1529 C C . GLY A 1 211 ? -18.970 24.541 17.235 1.00 41.50 211 GLY A C 1
ATOM 1530 O O . GLY A 1 211 ? -18.887 24.787 16.035 1.00 41.50 211 GLY A O 1
ATOM 1531 N N . GLN A 1 212 ? -20.127 24.587 17.900 1.00 37.41 212 GLN A N 1
ATOM 1532 C CA . GLN A 1 212 ? -21.203 25.550 17.618 1.00 37.41 212 GLN A CA 1
ATOM 1533 C C . GLN A 1 212 ? -22.292 25.409 18.687 1.00 37.41 212 GLN A C 1
ATOM 1535 O O . GLN A 1 212 ? -23.241 24.638 18.545 1.00 37.41 212 GLN A O 1
ATOM 1540 N N . ALA A 1 213 ? -22.151 26.167 19.776 1.00 39.84 213 ALA A N 1
ATOM 1541 C CA . ALA A 1 213 ? -23.261 26.424 20.680 1.00 39.84 213 ALA A CA 1
ATOM 1542 C C . ALA A 1 213 ? -24.383 27.105 19.873 1.00 39.84 213 ALA A C 1
ATOM 1544 O O . ALA A 1 213 ? -24.202 28.215 19.378 1.00 39.84 213 ALA A O 1
ATOM 1545 N N . GLY A 1 214 ? -25.512 26.413 19.680 1.00 35.75 214 GLY A N 1
ATOM 1546 C CA . GLY A 1 214 ? -26.750 27.029 19.184 1.00 35.75 214 GLY A CA 1
ATOM 1547 C C . GLY A 1 214 ? -27.394 26.460 17.913 1.00 35.75 214 GLY A C 1
ATOM 1548 O O . GLY A 1 214 ? -28.430 26.980 17.509 1.00 35.75 214 GLY A O 1
ATOM 1549 N N . LYS A 1 215 ? -26.880 25.397 17.278 1.00 34.75 215 LYS A N 1
ATOM 1550 C CA . LYS A 1 215 ? -27.604 24.717 16.178 1.00 34.75 215 LYS A CA 1
ATOM 1551 C C . LYS A 1 215 ? -27.915 23.268 16.534 1.00 34.75 215 LYS A C 1
ATOM 1553 O O . LYS A 1 215 ? -27.026 22.541 16.965 1.00 34.75 215 LYS A O 1
ATOM 1558 N N . LYS A 1 216 ? -29.185 22.869 16.342 1.00 28.48 216 LYS A N 1
ATOM 1559 C CA . LYS A 1 216 ? -29.683 21.487 16.489 1.00 28.48 216 LYS A CA 1
ATOM 1560 C C . LYS A 1 216 ? -28.640 20.491 15.959 1.00 28.48 216 LYS A C 1
ATOM 1562 O O . LYS A 1 216 ? -28.141 20.717 14.850 1.00 28.48 216 LYS A O 1
ATOM 1567 N N . PRO A 1 217 ? -28.327 19.411 16.700 1.00 29.80 217 PRO A N 1
ATOM 1568 C CA . PRO A 1 217 ? -27.321 18.447 16.286 1.00 29.80 217 PRO A CA 1
ATOM 1569 C C . PRO A 1 217 ? -27.753 17.843 14.952 1.00 29.80 217 PRO A C 1
ATOM 1571 O O . PRO A 1 217 ? -28.697 17.063 14.871 1.00 29.80 217 PRO A O 1
ATOM 1574 N N . SER A 1 218 ? -27.089 18.263 13.880 1.00 32.28 218 SER A N 1
ATOM 1575 C CA . SER A 1 218 ? -27.194 17.578 12.600 1.00 32.28 218 SER A CA 1
ATOM 1576 C C . SER A 1 218 ? -26.428 16.266 12.768 1.00 32.28 218 SER A C 1
ATOM 1578 O O . SER A 1 218 ? -25.261 16.322 13.171 1.00 32.28 218 SER A O 1
ATOM 1580 N N . PRO A 1 219 ? -27.046 15.099 12.529 1.00 35.56 219 PRO A N 1
ATOM 1581 C CA . PRO A 1 219 ? -26.399 13.820 12.764 1.00 35.56 219 PRO A CA 1
ATOM 1582 C C . PRO A 1 219 ? -25.241 13.700 11.774 1.00 35.56 219 PRO A C 1
ATOM 1584 O O . PRO A 1 219 ? -25.446 13.464 10.585 1.00 35.56 219 PRO A O 1
ATOM 1587 N N . LYS A 1 220 ? -24.003 13.905 12.237 1.00 40.19 220 LYS A N 1
ATOM 1588 C CA . LYS A 1 220 ? -22.833 13.466 11.475 1.00 40.19 220 LYS A CA 1
ATOM 1589 C C . LYS A 1 220 ? -22.958 11.949 11.410 1.00 40.19 220 LYS A C 1
ATOM 1591 O O . LYS A 1 220 ? -22.753 11.287 12.422 1.00 40.19 220 LYS A O 1
ATOM 1596 N N . GLN A 1 221 ? -23.386 11.425 10.259 1.00 45.19 221 GLN A N 1
ATOM 1597 C CA . GLN A 1 221 ? -23.422 9.988 9.998 1.00 45.19 221 GLN A CA 1
ATOM 1598 C C . GLN A 1 221 ? -22.073 9.416 10.425 1.00 45.19 221 GLN A C 1
ATOM 1600 O O . GLN A 1 221 ? -21.035 9.845 9.912 1.00 45.19 221 GLN A O 1
ATOM 1605 N N . SE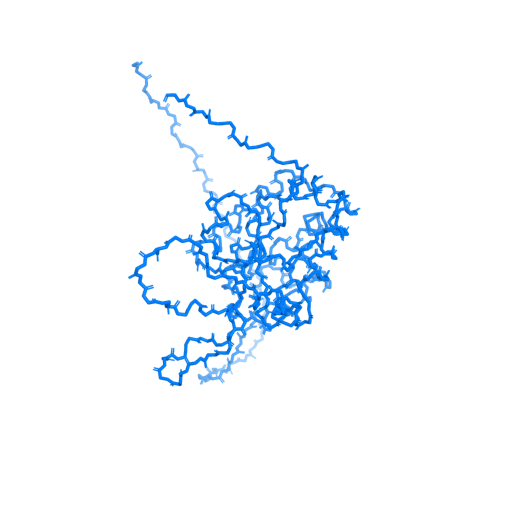R A 1 222 ? -22.079 8.499 11.395 1.00 58.38 222 SER A N 1
ATOM 1606 C CA . SER A 1 222 ? -20.855 7.788 11.732 1.00 58.38 222 SER A CA 1
ATOM 1607 C C . SER A 1 222 ? -20.368 7.098 10.458 1.00 58.38 222 SER A C 1
ATOM 1609 O O . SER A 1 222 ? -21.175 6.660 9.629 1.00 58.38 222 SER A O 1
ATOM 1611 N N . VAL A 1 223 ? -19.051 7.023 10.271 1.00 67.25 223 VAL A N 1
ATOM 1612 C CA . VAL A 1 223 ? -18.447 6.387 9.089 1.00 67.25 223 VAL A CA 1
ATOM 1613 C C . VAL A 1 223 ? -18.977 4.953 8.909 1.00 67.25 223 VAL A C 1
ATOM 1615 O O . VAL A 1 223 ? -19.066 4.475 7.782 1.00 67.25 223 VAL A O 1
ATOM 1618 N N . CYS A 1 224 ? -19.443 4.325 9.992 1.00 74.81 224 CYS A N 1
ATOM 1619 C CA . CYS A 1 224 ? -19.993 2.976 10.039 1.00 74.81 224 CYS A CA 1
ATOM 1620 C C . CYS A 1 224 ? -21.521 2.885 10.177 1.00 74.81 224 CYS A C 1
ATOM 1622 O O . CYS A 1 224 ? -22.052 1.786 10.309 1.00 74.81 224 CYS A O 1
ATOM 1624 N N . SER A 1 225 ? -22.256 3.998 10.083 1.00 62.25 225 SER A N 1
ATOM 1625 C CA . SER A 1 225 ? -23.722 3.966 10.056 1.00 62.25 225 SER A CA 1
ATOM 1626 C C . SER A 1 225 ? -24.228 3.346 8.745 1.00 62.25 225 SER A C 1
ATOM 1628 O O . SER A 1 225 ? -23.722 3.652 7.656 1.00 62.25 225 SER A O 1
ATOM 1630 N N . ALA A 1 226 ? -25.260 2.504 8.852 1.00 47.41 226 ALA A N 1
ATOM 1631 C CA . ALA A 1 226 ? -26.056 2.041 7.717 1.00 47.41 226 ALA A CA 1
ATOM 1632 C C . ALA A 1 226 ? -26.761 3.232 7.029 1.00 47.41 226 ALA A C 1
ATOM 1634 O O . ALA A 1 226 ? -27.030 4.240 7.693 1.00 47.41 226 ALA A O 1
ATOM 1635 N N . PRO A 1 227 ? -27.054 3.166 5.715 1.00 43.25 227 PRO A N 1
ATOM 1636 C CA . PRO A 1 227 ? -27.792 4.230 5.046 1.00 43.25 227 PRO A CA 1
ATOM 1637 C C . PRO A 1 227 ? -29.200 4.334 5.644 1.00 43.25 227 PRO A C 1
ATOM 1639 O O . PRO A 1 227 ? -30.022 3.436 5.490 1.00 43.25 227 PRO A O 1
ATOM 1642 N N . ALA A 1 228 ? -29.469 5.439 6.337 1.00 38.72 228 ALA A N 1
ATOM 1643 C CA . ALA A 1 228 ? -30.828 5.874 6.609 1.00 38.72 228 ALA A CA 1
ATOM 1644 C C . ALA A 1 228 ? -31.391 6.477 5.309 1.00 38.72 228 ALA A C 1
ATOM 1646 O O . ALA A 1 228 ? -30.736 7.316 4.698 1.00 38.72 228 ALA A O 1
ATOM 1647 N N . ASP A 1 229 ? -32.580 6.025 4.917 1.00 37.16 229 ASP A N 1
ATOM 1648 C CA . ASP A 1 229 ? -33.420 6.458 3.790 1.00 37.16 229 ASP A CA 1
ATOM 1649 C C . ASP A 1 229 ? -33.209 5.828 2.387 1.00 37.16 229 ASP A C 1
ATOM 1651 O O . ASP A 1 229 ? -32.244 6.131 1.682 1.00 37.16 229 ASP A O 1
ATOM 1655 N N . PRO A 1 230 ? -34.206 5.067 1.876 1.00 38.22 230 PRO A N 1
ATOM 1656 C CA . PRO A 1 230 ? -34.220 4.518 0.514 1.00 38.22 230 PRO A CA 1
ATOM 1657 C C . PRO A 1 230 ? -34.549 5.543 -0.596 1.00 38.22 230 PRO A C 1
ATOM 1659 O O . PRO A 1 230 ? -34.733 5.158 -1.749 1.00 38.22 230 PRO A O 1
ATOM 1662 N N . LYS A 1 231 ? -34.637 6.850 -0.296 1.00 36.84 231 LYS A N 1
ATOM 1663 C CA . LYS A 1 231 ? -34.967 7.906 -1.284 1.00 36.84 231 LYS A CA 1
ATOM 1664 C C . LYS A 1 231 ? -33.775 8.722 -1.785 1.00 36.84 231 LYS A C 1
ATOM 1666 O O . LYS A 1 231 ? -33.933 9.542 -2.691 1.00 36.84 231 LYS A O 1
ATOM 1671 N N . GLN A 1 232 ? -32.578 8.501 -1.255 1.00 37.56 232 GLN A N 1
ATOM 1672 C CA . GLN A 1 232 ? -31.377 9.137 -1.781 1.00 37.56 232 GLN A CA 1
ATOM 1673 C C . GLN A 1 232 ? -30.843 8.260 -2.917 1.00 37.56 232 GLN A C 1
ATOM 1675 O O . GLN A 1 232 ? -30.382 7.154 -2.654 1.00 37.56 232 GLN A O 1
ATOM 1680 N N . LYS A 1 233 ? -30.962 8.730 -4.174 1.00 28.08 233 LYS A N 1
ATOM 1681 C CA . LYS A 1 233 ? -30.426 8.064 -5.380 1.00 28.08 233 LYS A CA 1
ATOM 1682 C C . LYS A 1 233 ? -29.111 7.370 -5.033 1.00 28.08 233 LYS A C 1
ATOM 1684 O O . LYS A 1 233 ? -28.131 8.036 -4.701 1.00 28.08 233 LYS A O 1
ATOM 1689 N N . SER A 1 234 ? -29.147 6.045 -5.069 1.00 33.94 234 SER A N 1
ATOM 1690 C CA . SER A 1 234 ? -28.073 5.139 -4.692 1.00 33.94 234 SER A CA 1
ATOM 1691 C C . SER A 1 234 ? -26.791 5.488 -5.448 1.00 33.94 234 SER A C 1
ATOM 1693 O O . SER A 1 234 ? -26.588 5.074 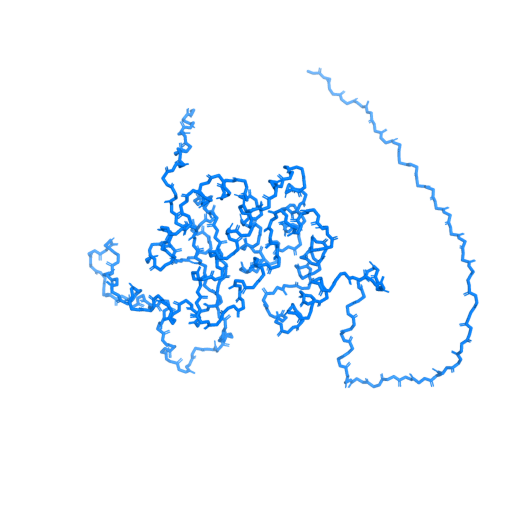-6.587 1.00 33.94 234 SER A O 1
ATOM 1695 N N . ALA A 1 235 ? -25.922 6.273 -4.810 1.00 34.66 235 ALA A N 1
ATOM 1696 C CA . ALA A 1 235 ? -24.505 6.267 -5.135 1.00 34.66 235 ALA A CA 1
ATOM 1697 C C . ALA A 1 235 ? -23.961 4.887 -4.725 1.00 34.66 235 ALA A C 1
ATOM 1699 O O . ALA A 1 235 ? -24.379 4.401 -3.670 1.00 34.66 235 ALA A O 1
ATOM 1700 N N . PRO A 1 236 ? -23.074 4.257 -5.514 1.00 36.66 236 PRO A N 1
ATOM 1701 C CA . PRO A 1 236 ? -22.755 2.844 -5.355 1.00 36.66 236 PRO A CA 1
ATOM 1702 C C . PRO A 1 236 ? -22.302 2.543 -3.926 1.00 36.66 236 PRO A C 1
ATOM 1704 O O . PRO A 1 236 ? -21.486 3.269 -3.344 1.00 36.66 236 PRO A O 1
ATOM 1707 N N . ALA A 1 237 ? -22.898 1.502 -3.361 1.00 35.56 237 ALA A N 1
ATOM 1708 C CA . ALA A 1 237 ? -22.588 0.957 -2.057 1.00 35.56 237 ALA A CA 1
ATOM 1709 C C . ALA A 1 237 ? -21.247 0.209 -2.130 1.00 35.56 237 ALA A C 1
ATOM 1711 O O . ALA A 1 237 ? -21.269 -0.989 -2.311 1.00 35.56 237 ALA A O 1
ATOM 1712 N N . ASP A 1 238 ? -20.120 0.932 -2.084 1.00 48.53 238 ASP A N 1
ATOM 1713 C CA . ASP A 1 238 ? -18.745 0.391 -1.938 1.00 48.53 238 ASP A CA 1
ATOM 1714 C C . ASP A 1 238 ? -17.736 1.554 -1.761 1.00 48.53 238 ASP A C 1
ATOM 1716 O O . ASP A 1 238 ? -16.763 1.729 -2.494 1.00 48.53 238 ASP A O 1
ATOM 1720 N N . LYS A 1 239 ? -18.012 2.497 -0.849 1.00 70.69 239 LYS A N 1
ATOM 1721 C CA . LYS A 1 239 ? -17.159 3.693 -0.704 1.00 70.69 239 LYS A CA 1
ATOM 1722 C C . LYS A 1 239 ? -15.973 3.398 0.202 1.00 70.69 239 LYS A C 1
ATOM 1724 O O . LYS A 1 239 ? -16.141 3.393 1.417 1.00 70.69 239 LYS A O 1
ATOM 1729 N N . ALA A 1 240 ? -14.787 3.244 -0.381 1.00 81.38 240 ALA A N 1
ATOM 1730 C CA . ALA A 1 240 ? -13.539 3.162 0.368 1.00 81.38 240 ALA A CA 1
ATOM 1731 C C . ALA A 1 240 ? -13.397 4.308 1.393 1.00 81.38 240 ALA A C 1
ATOM 1733 O O . ALA A 1 240 ? -13.748 5.465 1.124 1.00 81.38 240 ALA A O 1
ATOM 1734 N N . ILE A 1 241 ? -12.872 3.983 2.571 1.00 87.25 241 ILE A N 1
ATOM 1735 C CA . ILE A 1 241 ? -12.552 4.938 3.632 1.00 87.25 241 ILE A CA 1
ATOM 1736 C C . ILE A 1 241 ? -11.094 5.349 3.496 1.00 87.25 241 ILE A C 1
ATOM 1738 O O . ILE A 1 241 ? -10.226 4.533 3.195 1.00 87.25 241 ILE A O 1
ATOM 1742 N N . VAL A 1 242 ? -10.817 6.625 3.764 1.00 90.12 242 VAL A N 1
ATOM 1743 C CA . VAL A 1 242 ? -9.446 7.115 3.856 1.00 90.12 242 VAL A CA 1
ATOM 1744 C C . VAL A 1 242 ? -8.986 7.109 5.308 1.00 90.12 242 VAL A C 1
ATOM 1746 O O . VAL A 1 242 ? -9.570 7.800 6.149 1.00 90.12 242 VAL A O 1
ATOM 1749 N N . VAL A 1 243 ? -7.910 6.373 5.575 1.00 91.19 243 VAL A N 1
ATOM 1750 C CA . VAL A 1 243 ? -7.277 6.266 6.895 1.00 91.19 243 VAL A CA 1
ATOM 1751 C C . VAL A 1 243 ? -5.848 6.772 6.791 1.00 91.19 243 VAL A C 1
ATOM 1753 O O . VAL A 1 243 ? -5.051 6.256 6.013 1.00 91.19 243 VAL A O 1
ATOM 1756 N N . SER A 1 244 ? -5.520 7.815 7.546 1.00 91.50 244 SER A N 1
ATOM 1757 C CA . SER A 1 244 ? -4.152 8.333 7.595 1.00 91.50 244 SER A CA 1
ATOM 1758 C C . SER A 1 244 ? -3.233 7.444 8.425 1.00 91.50 244 SER A C 1
ATOM 1760 O O . SER A 1 244 ? -3.673 6.765 9.352 1.00 91.50 244 SER A O 1
ATOM 1762 N N . LEU A 1 245 ? -1.938 7.488 8.120 1.00 87.94 245 LEU A N 1
ATOM 1763 C CA . LEU A 1 245 ? -0.929 6.897 8.986 1.00 87.94 245 LEU A CA 1
ATOM 1764 C C . LEU A 1 245 ? -0.971 7.610 10.361 1.00 87.94 245 LEU A C 1
ATOM 1766 O O . LEU A 1 245 ? -1.025 8.852 10.396 1.00 87.94 245 LEU A O 1
ATOM 1770 N N . PRO A 1 246 ? -0.950 6.880 11.493 1.00 81.56 246 PRO A N 1
ATOM 1771 C CA . PRO A 1 246 ? -0.815 7.488 12.813 1.00 81.56 246 PRO A CA 1
ATOM 1772 C C . PRO A 1 246 ? 0.387 8.436 12.860 1.00 81.56 246 PRO A C 1
ATOM 1774 O O . PRO A 1 246 ? 1.398 8.192 12.200 1.00 81.56 246 PRO A O 1
ATOM 1777 N N . SER A 1 247 ? 0.269 9.551 13.593 1.00 66.56 247 SER A N 1
ATOM 1778 C CA . SER A 1 247 ? 1.403 10.469 13.764 1.00 66.56 247 SER A CA 1
ATOM 1779 C C . SER A 1 247 ? 2.492 9.708 14.485 1.00 66.56 247 SER A C 1
ATOM 1781 O O . SER A 1 247 ? 2.350 9.363 15.655 1.00 66.56 247 SER A O 1
ATOM 1783 N N . LEU A 1 248 ? 3.572 9.433 13.774 1.00 50.75 248 LEU A N 1
ATOM 1784 C CA . LEU A 1 248 ? 4.731 8.826 14.382 1.00 50.75 248 LEU A CA 1
ATOM 1785 C C . LEU A 1 248 ? 5.489 9.914 15.154 1.00 50.75 248 LEU A C 1
ATOM 1787 O O . LEU A 1 248 ? 5.537 11.060 14.697 1.00 50.75 248 LEU A O 1
ATOM 1791 N N . PRO A 1 249 ? 6.032 9.605 16.343 1.00 37.69 249 PRO A N 1
ATOM 1792 C CA . PRO A 1 249 ? 6.700 10.576 17.202 1.00 37.69 249 PRO A CA 1
ATOM 1793 C C . PRO A 1 249 ? 8.077 10.977 16.640 1.00 37.69 249 PRO A C 1
ATOM 1795 O O . PRO A 1 249 ? 9.096 10.692 17.251 1.00 37.69 249 PRO A O 1
ATOM 1798 N N . SER A 1 250 ? 8.110 11.613 15.465 1.00 36.28 250 SER A N 1
ATOM 1799 C CA . SER A 1 250 ? 9.236 12.382 14.913 1.00 36.28 250 SER A CA 1
ATOM 1800 C C . SER A 1 250 ? 8.898 12.941 13.527 1.00 36.28 250 SER A C 1
ATOM 1802 O O . SER A 1 250 ? 9.521 12.603 12.531 1.00 36.28 250 SER A O 1
ATOM 1804 N N . SER A 1 251 ? 7.935 13.855 13.439 1.00 36.44 251 SER A N 1
ATOM 1805 C CA . SER A 1 251 ? 7.922 14.815 12.333 1.00 36.44 251 SER A CA 1
ATOM 1806 C C . SER A 1 251 ? 7.887 16.207 12.929 1.00 36.44 251 SER A C 1
ATOM 1808 O O . SER A 1 251 ? 6.845 16.713 13.346 1.00 36.44 251 SER A O 1
ATOM 1810 N N . THR A 1 252 ? 9.076 16.798 13.025 1.00 35.03 252 THR A N 1
ATOM 1811 C CA . THR A 1 252 ? 9.265 18.222 13.259 1.00 35.03 252 THR A CA 1
ATOM 1812 C C . THR A 1 252 ? 8.337 18.973 12.312 1.00 35.03 252 THR A C 1
ATOM 1814 O O . THR A 1 252 ? 8.454 18.877 11.092 1.00 35.03 252 THR A O 1
ATOM 1817 N N . LYS A 1 253 ? 7.378 19.686 12.903 1.00 27.28 253 LYS A N 1
ATOM 1818 C CA . LYS A 1 253 ? 6.557 20.714 12.265 1.00 27.28 253 LYS A CA 1
ATOM 1819 C C . LYS A 1 253 ? 7.432 21.499 11.273 1.00 27.28 253 LYS A C 1
ATOM 1821 O O . LYS A 1 253 ? 8.481 21.977 11.708 1.00 27.28 253 LYS A O 1
ATOM 1826 N N . PRO A 1 254 ? 7.057 21.665 9.989 1.00 30.31 254 PRO A N 1
ATOM 1827 C CA . PRO A 1 254 ? 7.757 22.621 9.149 1.00 30.31 254 PRO A CA 1
ATOM 1828 C C . PRO A 1 254 ? 7.663 23.974 9.850 1.00 30.31 254 PRO A C 1
ATOM 1830 O O . PRO A 1 254 ? 6.570 24.469 10.143 1.00 30.31 254 PRO A O 1
ATOM 1833 N N . ALA A 1 255 ? 8.826 24.502 10.227 1.00 29.39 255 ALA A N 1
ATOM 1834 C CA . ALA A 1 255 ? 8.944 25.829 10.785 1.00 29.39 255 ALA A CA 1
ATOM 1835 C C . ALA A 1 255 ? 8.244 26.800 9.830 1.00 29.39 255 ALA A C 1
ATOM 1837 O O . ALA A 1 255 ? 8.472 26.760 8.621 1.00 29.39 255 ALA A O 1
ATOM 1838 N N . ASN A 1 256 ? 7.374 27.644 10.387 1.00 29.05 256 ASN A N 1
ATOM 1839 C CA . ASN A 1 256 ? 6.883 28.836 9.714 1.00 29.05 256 ASN A CA 1
ATOM 1840 C C . ASN A 1 256 ? 8.083 29.552 9.086 1.00 29.05 256 ASN A C 1
ATOM 1842 O O . ASN A 1 256 ? 8.884 30.149 9.803 1.00 29.05 256 ASN A O 1
ATOM 1846 N N . GLN A 1 257 ? 8.195 29.525 7.760 1.00 31.55 257 GLN A N 1
ATOM 1847 C CA . GLN A 1 257 ? 8.867 30.607 7.061 1.00 31.55 257 GLN A CA 1
ATOM 1848 C C . GLN A 1 257 ? 7.876 31.764 7.024 1.00 31.55 257 GLN A C 1
ATOM 1850 O O . GLN A 1 257 ? 7.123 31.939 6.070 1.00 31.55 257 GLN A O 1
ATOM 1855 N N . SER A 1 258 ? 7.841 32.510 8.127 1.00 30.84 258 SER A N 1
ATOM 1856 C CA . SER A 1 258 ? 7.411 33.899 8.086 1.00 30.84 258 SER A CA 1
ATOM 1857 C C . SER A 1 258 ? 8.453 34.657 7.272 1.00 30.84 258 SER A C 1
ATOM 1859 O O . SER A 1 258 ? 9.635 34.649 7.622 1.00 30.84 258 SER A O 1
ATOM 1861 N N . LYS A 1 259 ? 8.015 35.287 6.189 1.00 29.53 259 LYS A N 1
ATOM 1862 C CA . LYS A 1 259 ? 8.704 36.422 5.592 1.00 29.53 259 LYS A CA 1
ATOM 1863 C C . LYS A 1 259 ? 7.735 37.590 5.583 1.00 29.53 259 LYS A C 1
ATOM 1865 O O . LYS A 1 259 ? 6.538 37.325 5.330 1.00 29.53 259 LYS A O 1
#

Secondary structure (DSSP, 8-state):
-------------------------------S---------S--S---HHHHHHHHHHHH-TTTS-HHHHHHHHHHHT-HHHHHHTTHHHHHHHHH-SS-SHHHHHHHHHHHHHSPPPPHHHHHHHHHHHHHHHGGGT-HHHHHHHHHHHHHHHHHHHHTTTGGG--TT-TTTEE-HHHHHHTT--EEEE-HHHHHHHHHHHHHTPPPPS--TTS-------TT-----TTS----S--PEEEEPP--S----------